Protein AF-A0A0M3JWD0-F1 (afdb_monomer)

Secondary structure (DSSP, 8-state):
-HHHHHHHHHHHHHHHHHTHHHHTT-GGG--TTT-HHHHHHHHHHHHTT--TTSSTT--S-HHHHHHHGGGTT-HHHHHHHHHHHHHHHHHHHHHHHHHHHHHSTT----HHHHHHHHHHHHHH-------SSSHHHHHHHS-TTTHHHHHHHHHHHHHHHHHHHHHHHTT-HHHHHHHHHHHHHHH-SS--HHHHHHHHHTGGGGHHHHTT-SSHHHHHHHHHHHHHHHHHHHIIIIISS-S-HHHHHHHHHHHHHHHHHHHHHHHHHHHHHHHHHHHSS--TTGGGGGGG-

Sequence (293 aa):
MQKLFSFAVLIRIITKFYAHDWLSKRPELVVAHNSYRRLVDGVQMRLDGFSPYDGDMLHCAPMLLDVMKPFIDHPNVVFTIFVIFDFIIAELLRMTASIYLKSNETDKPSEHCRICNLVMKLLSAPDFTPNVGIFWYFFTEVFNHFRLFFLWVFQLNVFVYLFPLTLTLRSNAFLLLHQFLILLSVFASYPTMTDSAIYLSLLPIFLSLHKYARWTLVIAVTWATCVVLLPVMWRMWIVSGSGNANFYFAVTLCYSMAQIFLMTDLIYSNLRKKATMERGSIAQTDTAVFVFK

pLDDT: mean 81.38, s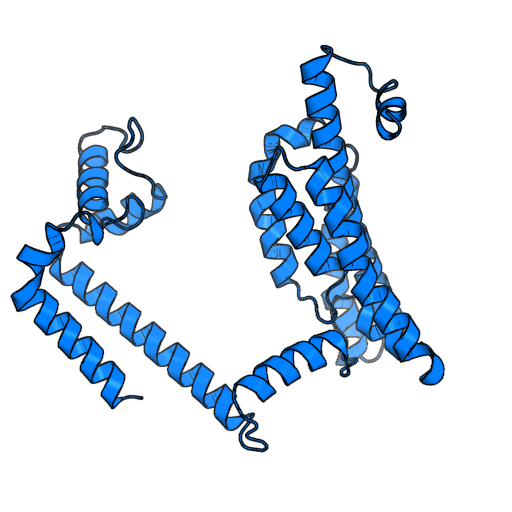td 12.08, range [31.0, 94.19]

Organism: Anisakis simplex (NCBI:txid6269)

Structure (mmCIF, N/CA/C/O backbone):
data_AF-A0A0M3JWD0-F1
#
_entry.id   AF-A0A0M3JWD0-F1
#
loop_
_atom_site.group_PDB
_atom_site.id
_atom_site.type_symbol
_atom_site.label_atom_id
_atom_site.label_alt_id
_atom_site.label_comp_id
_atom_site.label_asym_id
_atom_site.label_entity_id
_atom_site.label_seq_id
_atom_site.pdbx_PDB_ins_code
_atom_site.Cartn_x
_atom_site.Cartn_y
_atom_site.Cartn_z
_atom_site.occupancy
_atom_site.B_iso_or_equiv
_atom_site.auth_seq_id
_atom_site.auth_comp_id
_atom_site.auth_asym_id
_atom_site.auth_atom_id
_atom_site.pdbx_PDB_model_num
ATOM 1 N N . MET A 1 1 ? 28.421 -15.266 9.703 1.00 59.06 1 MET A N 1
ATOM 2 C CA . MET A 1 1 ? 26.985 -15.484 9.997 1.00 59.06 1 MET A CA 1
ATOM 3 C C . MET A 1 1 ? 26.653 -16.923 10.381 1.00 59.06 1 MET A C 1
ATOM 5 O O . MET A 1 1 ? 26.095 -17.090 11.451 1.00 59.06 1 MET A O 1
ATOM 9 N N . GLN A 1 2 ? 27.032 -17.958 9.615 1.00 57.94 2 GLN A N 1
ATOM 10 C CA . GLN A 1 2 ? 26.695 -19.361 9.953 1.00 57.94 2 GLN A CA 1
ATOM 11 C C . GLN A 1 2 ? 27.081 -19.782 11.387 1.00 57.94 2 GLN A C 1
ATOM 13 O O . GLN A 1 2 ? 26.245 -20.312 12.105 1.00 57.94 2 GLN A O 1
ATOM 18 N N . LYS A 1 3 ? 28.289 -19.433 11.858 1.00 68.56 3 LYS A N 1
ATOM 19 C CA . LYS A 1 3 ? 28.727 -19.720 13.241 1.00 68.56 3 LYS A CA 1
ATOM 20 C C . LYS A 1 3 ? 27.855 -19.058 14.325 1.00 68.56 3 LYS A C 1
ATOM 22 O O . LYS A 1 3 ? 27.697 -19.624 15.397 1.00 68.56 3 LYS A O 1
ATOM 27 N N . LEU A 1 4 ? 27.276 -17.887 14.041 1.00 69.56 4 LEU A N 1
ATOM 28 C CA . LEU A 1 4 ? 26.420 -17.146 14.978 1.00 69.56 4 LEU A CA 1
ATOM 29 C C . LEU A 1 4 ? 25.039 -17.809 15.109 1.00 69.56 4 LEU A C 1
ATOM 31 O O . LEU A 1 4 ? 24.515 -17.927 16.210 1.00 69.56 4 LEU A O 1
ATOM 35 N N . PHE A 1 5 ? 24.478 -18.296 13.999 1.00 72.31 5 PHE A N 1
ATOM 36 C CA . PHE A 1 5 ? 23.193 -19.000 14.003 1.00 72.31 5 PHE A CA 1
ATOM 37 C C . PHE A 1 5 ? 23.294 -20.379 14.652 1.00 72.31 5 PHE A C 1
ATOM 39 O O . PHE A 1 5 ? 22.448 -20.729 15.469 1.00 72.31 5 PHE A O 1
ATOM 46 N N . SER A 1 6 ? 24.366 -21.129 14.376 1.00 73.56 6 SER A N 1
ATOM 47 C CA . SER A 1 6 ? 24.637 -22.388 15.083 1.00 73.56 6 SER A CA 1
ATOM 48 C C . SER A 1 6 ? 24.779 -22.170 16.593 1.00 73.56 6 SER A C 1
ATOM 50 O O . SER A 1 6 ? 24.281 -22.971 17.379 1.00 73.56 6 SER A O 1
ATOM 52 N N . PHE A 1 7 ? 25.391 -21.056 17.005 1.00 80.38 7 PHE A N 1
ATOM 53 C CA . PHE A 1 7 ? 25.496 -20.672 18.411 1.00 80.38 7 PHE A CA 1
ATOM 54 C C . PHE A 1 7 ? 24.138 -20.290 19.028 1.00 80.38 7 PHE A C 1
ATOM 56 O O . PHE A 1 7 ? 23.843 -20.696 20.147 1.00 80.38 7 PHE A O 1
ATOM 63 N N . ALA A 1 8 ? 23.271 -19.584 18.297 1.00 78.44 8 ALA A N 1
ATOM 64 C CA . ALA A 1 8 ? 21.922 -19.250 18.760 1.00 78.44 8 ALA A CA 1
ATOM 65 C C . ALA A 1 8 ? 21.029 -20.494 18.933 1.00 78.44 8 ALA A C 1
ATOM 67 O O . ALA A 1 8 ? 20.326 -20.615 19.936 1.00 78.44 8 ALA A O 1
ATOM 68 N N . VAL A 1 9 ? 21.099 -21.452 18.000 1.00 81.81 9 VAL A N 1
ATOM 69 C CA . VAL A 1 9 ? 20.399 -22.744 18.121 1.00 81.81 9 VAL A CA 1
ATOM 70 C C . VAL A 1 9 ? 20.914 -23.520 19.334 1.00 81.81 9 VAL A C 1
ATOM 72 O O . VAL A 1 9 ? 20.112 -24.039 20.109 1.00 81.81 9 VAL A O 1
ATOM 75 N N . LEU A 1 10 ? 22.234 -23.539 19.548 1.00 84.81 10 LEU A N 1
ATOM 76 C CA . LEU A 1 10 ? 22.847 -24.161 20.721 1.00 84.81 10 LEU A CA 1
ATOM 77 C C . LEU A 1 10 ? 22.339 -23.527 22.023 1.00 84.81 10 LEU A C 1
ATOM 79 O O . LEU A 1 10 ? 21.914 -24.254 22.918 1.00 84.81 10 LEU A O 1
ATOM 83 N N . ILE A 1 11 ? 22.312 -22.192 22.113 1.00 85.69 11 ILE A N 1
ATOM 84 C CA . ILE A 1 11 ? 21.742 -21.483 23.266 1.00 85.69 11 ILE A CA 1
ATOM 85 C C . ILE A 1 11 ? 20.289 -21.902 23.474 1.00 85.69 11 ILE A C 1
ATOM 87 O O . ILE A 1 11 ? 19.927 -22.242 24.591 1.00 85.69 11 ILE A O 1
ATOM 91 N N . ARG A 1 12 ? 19.464 -21.956 22.423 1.00 82.56 12 ARG A N 1
ATOM 92 C CA . ARG A 1 12 ? 18.040 -22.310 22.543 1.00 82.56 12 ARG A CA 1
ATOM 93 C C . ARG A 1 12 ? 17.830 -23.734 23.065 1.00 82.56 12 ARG A C 1
ATOM 95 O O . ARG A 1 12 ? 16.931 -23.966 23.872 1.00 82.56 12 ARG A O 1
ATOM 102 N N . ILE A 1 13 ? 18.682 -24.670 22.646 1.00 85.12 13 ILE A N 1
ATOM 103 C CA . ILE A 1 13 ? 18.700 -26.045 23.158 1.00 85.12 13 ILE A CA 1
ATOM 104 C C . ILE A 1 13 ? 19.121 -26.054 24.635 1.00 85.12 13 ILE A C 1
ATOM 106 O O . ILE A 1 13 ? 18.421 -26.636 25.460 1.00 85.12 13 ILE A O 1
ATOM 110 N N . ILE A 1 14 ? 20.200 -25.354 24.995 1.00 87.56 14 ILE A N 1
ATOM 111 C CA . ILE A 1 14 ? 20.673 -25.243 26.386 1.00 87.56 14 ILE A CA 1
ATOM 112 C C . ILE A 1 14 ? 19.594 -24.612 27.278 1.00 87.56 14 ILE A C 1
ATOM 114 O O . ILE A 1 14 ? 19.292 -25.129 28.351 1.00 87.56 14 ILE A O 1
ATOM 118 N N . THR A 1 15 ? 18.953 -23.535 26.826 1.00 85.56 15 THR A N 1
ATOM 119 C CA . THR A 1 15 ? 17.864 -22.864 27.542 1.00 85.56 15 THR A CA 1
ATOM 120 C C . THR A 1 15 ? 16.686 -23.807 27.771 1.00 85.56 15 THR A C 1
ATOM 12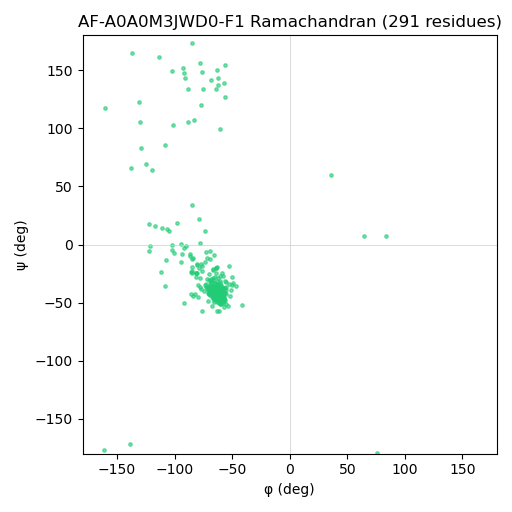2 O O . THR A 1 15 ? 16.120 -23.802 28.863 1.00 85.56 15 THR A O 1
ATOM 125 N N . LYS A 1 16 ? 16.342 -24.658 26.795 1.00 84.38 16 LYS A N 1
ATOM 126 C CA . LYS A 1 16 ? 15.287 -25.664 26.965 1.00 84.38 16 LYS A CA 1
ATOM 127 C C . LYS A 1 16 ? 15.623 -26.685 28.056 1.00 84.38 16 LYS A C 1
ATOM 129 O O . LYS A 1 16 ? 14.744 -27.016 28.840 1.00 84.38 16 LYS A O 1
ATOM 134 N N . PHE A 1 17 ? 16.862 -27.168 28.119 1.00 85.44 17 PHE A N 1
ATOM 135 C CA . PHE A 1 17 ? 17.242 -28.194 29.096 1.00 85.44 17 PHE A CA 1
ATOM 136 C C . PHE A 1 17 ? 17.499 -27.645 30.504 1.00 85.44 17 PHE A C 1
ATOM 138 O O . PHE A 1 17 ? 17.177 -28.321 31.474 1.00 85.44 17 PHE A O 1
ATOM 145 N N . TYR A 1 18 ? 18.057 -26.438 30.630 1.00 86.19 18 TYR A N 1
ATOM 146 C CA . TYR A 1 18 ? 18.543 -25.929 31.920 1.00 86.19 18 TYR A CA 1
ATOM 147 C C . TYR A 1 18 ? 17.738 -24.759 32.491 1.00 86.19 18 TYR A C 1
ATOM 149 O O . TYR A 1 18 ? 17.771 -24.534 33.698 1.00 86.19 18 TYR A O 1
ATOM 157 N N . ALA A 1 19 ? 17.031 -23.994 31.656 1.00 84.38 19 ALA A N 1
ATOM 158 C CA . ALA A 1 19 ? 16.381 -22.750 32.078 1.00 84.38 19 ALA A CA 1
ATOM 159 C C . ALA A 1 19 ? 14.863 -22.728 31.842 1.00 84.38 19 ALA A C 1
ATOM 161 O O . ALA A 1 19 ? 14.205 -21.783 32.272 1.00 84.38 19 ALA A O 1
ATOM 162 N N . HIS A 1 20 ? 14.285 -23.745 31.193 1.00 82.31 20 HIS A N 1
ATOM 163 C CA . HIS A 1 20 ? 12.866 -23.760 30.831 1.00 82.31 20 HIS A CA 1
ATOM 164 C C . HIS A 1 20 ? 11.937 -23.644 32.045 1.00 82.31 20 HIS A C 1
ATOM 166 O O . HIS A 1 20 ? 11.052 -22.788 32.061 1.00 82.31 20 HIS A O 1
ATOM 172 N N . ASP A 1 21 ? 12.174 -24.437 33.089 1.00 81.38 21 ASP A N 1
ATOM 173 C CA . ASP A 1 21 ? 11.336 -24.446 34.298 1.00 81.38 21 ASP A CA 1
ATOM 174 C C . ASP A 1 21 ? 11.382 -23.124 35.065 1.00 81.38 21 ASP A C 1
ATOM 176 O O . ASP A 1 21 ? 10.432 -22.758 35.759 1.00 81.38 21 ASP A O 1
ATOM 180 N N . TRP A 1 22 ? 12.494 -22.400 34.944 1.00 82.00 22 TRP A N 1
ATOM 181 C CA . TRP A 1 22 ? 12.672 -21.100 35.572 1.00 82.00 22 TRP A CA 1
ATOM 182 C C . TRP A 1 22 ? 12.063 -19.977 34.723 1.00 82.00 22 TRP A C 1
ATOM 184 O O . TRP A 1 22 ? 11.360 -19.123 35.257 1.00 82.00 22 TRP A O 1
ATOM 194 N N . LEU A 1 23 ? 12.282 -19.996 33.403 1.00 79.69 23 LEU A N 1
ATOM 195 C CA . LEU A 1 23 ? 11.792 -18.979 32.465 1.00 79.69 23 LEU A CA 1
ATOM 196 C C . LEU A 1 23 ? 10.276 -19.051 32.251 1.00 79.69 23 LEU A C 1
ATOM 198 O O . LEU A 1 23 ? 9.627 -18.016 32.156 1.00 79.69 23 LEU A O 1
ATOM 202 N N . SER A 1 24 ? 9.693 -20.251 32.220 1.00 73.31 24 SER A N 1
ATOM 203 C CA . SER A 1 24 ? 8.247 -20.455 32.022 1.00 73.31 24 SER A CA 1
ATOM 204 C C . SER A 1 24 ? 7.381 -19.867 33.142 1.00 73.31 24 SER A C 1
ATOM 206 O O . SER A 1 24 ? 6.191 -19.619 32.945 1.00 73.31 24 SER A O 1
ATOM 208 N N . LYS A 1 25 ? 7.975 -19.615 34.314 1.00 76.75 25 LYS A N 1
ATOM 209 C CA . LYS A 1 25 ? 7.308 -19.036 35.488 1.00 76.75 25 LYS A CA 1
ATOM 210 C C . LYS A 1 25 ? 7.409 -17.511 35.549 1.00 76.75 25 LYS A C 1
ATOM 212 O O . LYS A 1 25 ? 6.852 -16.922 36.469 1.00 76.75 25 LYS A O 1
ATOM 217 N N . ARG A 1 26 ? 8.117 -16.874 34.610 1.00 77.38 26 ARG A N 1
ATOM 218 C CA . ARG A 1 26 ? 8.342 -15.425 34.586 1.00 77.38 26 ARG A CA 1
ATOM 219 C C . ARG A 1 26 ? 7.221 -14.716 33.827 1.00 77.38 26 ARG A C 1
ATOM 221 O O . ARG A 1 26 ? 7.194 -14.796 32.597 1.00 77.38 26 ARG A O 1
ATOM 228 N N . PRO A 1 27 ? 6.292 -14.025 34.516 1.00 67.06 27 PRO A N 1
ATOM 229 C CA . PRO A 1 27 ? 5.229 -13.283 33.845 1.00 67.06 27 PRO A CA 1
ATOM 230 C C . PRO A 1 27 ? 5.777 -12.129 32.993 1.00 67.06 27 PRO A C 1
ATOM 232 O O . PRO A 1 27 ? 5.113 -11.701 32.058 1.00 67.06 27 PRO A O 1
ATOM 235 N N . GLU A 1 28 ? 7.001 -11.660 33.251 1.00 72.19 28 GLU A N 1
ATOM 236 C CA . GLU A 1 28 ? 7.643 -10.580 32.493 1.00 72.19 28 GLU A CA 1
ATOM 237 C C . GLU A 1 28 ? 8.041 -11.004 31.072 1.00 72.19 28 GLU A C 1
ATOM 239 O O . GLU A 1 28 ? 8.143 -10.172 30.173 1.00 72.19 28 GLU A O 1
ATOM 244 N N . LEU A 1 29 ? 8.265 -12.303 30.858 1.00 67.44 29 LEU A N 1
ATOM 245 C CA . LEU A 1 29 ? 8.679 -12.865 29.569 1.00 67.44 29 LEU A CA 1
ATOM 246 C C . LEU A 1 29 ? 7.488 -13.363 28.736 1.00 67.44 29 LEU A C 1
ATOM 248 O O . LEU A 1 29 ? 7.673 -13.879 27.634 1.00 67.44 29 LEU A O 1
ATOM 252 N N . VAL A 1 30 ? 6.267 -13.227 29.261 1.00 62.06 30 VAL A N 1
ATOM 253 C CA . VAL A 1 30 ? 5.051 -13.815 28.703 1.00 62.06 30 VAL A CA 1
ATOM 254 C C . VAL A 1 30 ? 3.968 -12.743 28.590 1.00 62.06 30 VAL A C 1
ATOM 256 O O . VAL A 1 30 ? 3.338 -12.363 29.569 1.00 62.06 30 VAL A O 1
ATOM 259 N N . VAL A 1 31 ? 3.710 -12.278 27.369 1.00 59.19 31 VAL A N 1
ATOM 260 C CA . VAL A 1 31 ? 2.634 -11.312 27.081 1.00 59.19 31 VAL A CA 1
ATOM 261 C C . VAL A 1 31 ? 1.357 -12.056 26.683 1.00 59.19 31 VAL A C 1
ATOM 263 O O . VAL A 1 31 ? 1.429 -13.148 26.117 1.00 59.19 31 VAL A O 1
ATOM 266 N N . ALA A 1 32 ? 0.186 -11.458 26.933 1.00 51.03 32 ALA A N 1
ATOM 267 C CA . ALA A 1 32 ? -1.133 -12.036 26.642 1.00 51.03 32 ALA A CA 1
ATOM 268 C C . ALA A 1 32 ? -1.281 -12.590 25.208 1.00 51.03 32 ALA A C 1
ATOM 270 O O . ALA A 1 32 ? -1.938 -13.609 25.017 1.00 51.03 32 ALA A O 1
ATOM 271 N N . HIS A 1 33 ? -0.620 -11.971 24.224 1.00 53.62 33 HIS A N 1
ATOM 272 C CA . HIS A 1 33 ? -0.628 -12.411 22.824 1.00 53.62 33 HIS A CA 1
ATOM 273 C C . HIS A 1 33 ? 0.347 -13.562 22.495 1.00 53.62 33 HIS A C 1
ATOM 275 O O . HIS A 1 33 ? 0.096 -14.298 21.547 1.00 53.62 33 HIS A O 1
ATOM 281 N N . ASN A 1 34 ? 1.428 -13.750 23.266 1.00 63.44 34 ASN A N 1
ATOM 282 C CA . ASN A 1 34 ? 2.522 -14.695 22.962 1.00 63.44 34 ASN A CA 1
ATOM 283 C C . ASN A 1 34 ? 2.673 -15.813 24.012 1.00 63.44 34 ASN A C 1
ATOM 285 O O . ASN A 1 34 ? 3.705 -16.480 24.089 1.00 63.44 34 ASN A O 1
ATOM 289 N N . SER A 1 35 ? 1.663 -16.019 24.858 1.00 75.94 35 SER A N 1
ATOM 290 C CA . SER A 1 35 ? 1.717 -17.021 25.921 1.00 75.94 35 SER A CA 1
ATOM 291 C C . SER A 1 35 ? 1.345 -18.413 25.413 1.00 75.94 35 SER A C 1
ATOM 293 O O . SER A 1 35 ? 0.169 -18.709 25.207 1.00 75.94 35 SER A O 1
ATOM 295 N N . TYR A 1 36 ? 2.337 -19.302 25.294 1.00 78.00 36 TYR A N 1
ATOM 296 C CA . TYR A 1 36 ? 2.090 -20.715 24.976 1.00 78.00 36 TYR A CA 1
ATOM 297 C C . TYR A 1 36 ? 1.189 -21.392 26.017 1.00 78.00 36 TYR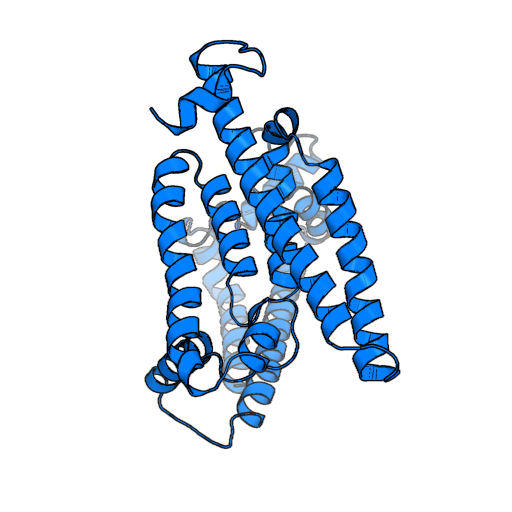 A C 1
ATOM 299 O O . TYR A 1 36 ? 0.317 -22.174 25.665 1.00 78.00 36 TYR A O 1
ATOM 307 N N . ARG A 1 37 ? 1.336 -21.040 27.300 1.00 78.50 37 ARG A N 1
ATOM 308 C CA . ARG A 1 37 ? 0.497 -21.586 28.375 1.00 78.50 37 ARG A CA 1
ATOM 309 C C . ARG A 1 37 ? -0.981 -21.244 28.176 1.00 78.50 37 ARG A C 1
ATOM 311 O O . ARG A 1 37 ? -1.812 -22.138 28.188 1.00 78.50 37 ARG A O 1
ATOM 318 N N . ARG A 1 38 ? -1.293 -19.971 27.909 1.00 80.69 38 ARG A N 1
ATOM 319 C CA . ARG A 1 38 ? -2.676 -19.547 27.641 1.00 80.69 38 ARG A CA 1
ATOM 320 C C . ARG A 1 38 ? -3.229 -20.167 26.360 1.00 80.69 38 ARG A C 1
ATOM 322 O O . ARG A 1 38 ? -4.416 -20.444 26.301 1.00 80.69 38 ARG A O 1
ATOM 329 N N . LEU A 1 39 ? -2.385 -20.397 25.351 1.00 82.56 39 LEU A N 1
ATOM 330 C CA . LEU A 1 39 ? -2.777 -21.100 24.128 1.00 82.56 39 LEU A CA 1
ATOM 331 C C . LEU A 1 39 ? -3.190 -22.553 24.417 1.00 82.56 39 LEU A C 1
ATOM 333 O O . LEU A 1 39 ? -4.220 -22.991 23.914 1.00 82.56 39 LEU A O 1
ATOM 337 N N . VAL A 1 40 ? -2.416 -23.272 25.237 1.00 85.44 40 VAL A N 1
ATOM 338 C CA . VAL A 1 40 ? -2.758 -24.630 25.694 1.00 85.44 40 VAL A CA 1
ATOM 339 C C . VAL A 1 40 ? -4.079 -24.612 26.462 1.00 85.44 40 VAL A C 1
ATOM 341 O O . VAL A 1 40 ? -4.995 -25.352 26.107 1.00 85.44 40 VAL A O 1
ATOM 344 N N . ASP A 1 41 ? -4.213 -23.711 27.439 1.00 86.25 41 ASP A N 1
ATOM 345 C CA . ASP A 1 41 ? -5.435 -23.583 28.239 1.00 86.25 41 ASP A CA 1
ATOM 346 C C . ASP A 1 41 ? -6.653 -23.234 27.357 1.00 86.25 41 ASP A C 1
ATOM 348 O O . ASP A 1 41 ? -7.733 -23.797 27.521 1.00 86.25 41 ASP A O 1
ATOM 352 N N . GLY A 1 42 ? -6.479 -22.352 26.366 1.00 87.25 42 GLY A N 1
ATOM 353 C CA . GLY A 1 42 ? -7.534 -21.951 25.436 1.00 87.25 42 GLY A CA 1
ATOM 354 C C . GLY A 1 42 ? -7.975 -23.064 24.485 1.00 87.25 42 GLY A C 1
ATOM 355 O O . GLY A 1 42 ? -9.159 -23.174 24.175 1.00 87.25 42 GLY A O 1
ATOM 356 N N . VAL A 1 43 ? -7.063 -23.928 24.032 1.00 87.56 43 VAL A N 1
ATOM 357 C CA . VAL A 1 43 ? -7.458 -25.117 23.258 1.00 87.56 43 VAL A CA 1
ATOM 358 C C . VAL A 1 43 ? -8.199 -26.116 24.137 1.00 87.56 43 VAL A C 1
ATOM 360 O O . VAL A 1 43 ? -9.196 -26.678 23.681 1.00 87.56 43 VAL A O 1
ATOM 363 N N . GLN A 1 44 ? -7.766 -26.300 25.385 1.00 87.31 44 GLN A N 1
ATOM 364 C CA . GLN A 1 44 ? -8.426 -27.213 26.313 1.00 87.31 44 GLN A CA 1
ATOM 365 C C . GLN A 1 44 ? -9.853 -26.755 26.640 1.00 87.31 44 GLN A C 1
ATOM 367 O O . GLN A 1 44 ? -10.787 -27.538 26.525 1.00 87.31 44 GLN A O 1
ATOM 372 N N . MET A 1 45 ? -10.059 -25.463 26.905 1.00 87.06 45 MET A N 1
ATOM 373 C CA . MET A 1 45 ? -11.401 -24.897 27.102 1.00 87.06 45 MET A CA 1
ATOM 374 C C . MET A 1 45 ? -12.325 -25.154 25.910 1.00 87.06 45 MET A C 1
ATOM 376 O O . MET A 1 45 ? -13.487 -25.518 26.086 1.00 87.06 45 MET A O 1
ATOM 380 N N . ARG A 1 46 ? -11.794 -25.012 24.691 1.00 87.50 46 ARG A N 1
ATOM 381 C CA . ARG A 1 46 ? -12.550 -25.268 23.462 1.00 87.50 46 ARG A CA 1
ATOM 382 C C . ARG A 1 46 ? -12.882 -26.748 23.273 1.00 87.50 46 ARG A C 1
ATOM 384 O O . ARG A 1 46 ? -13.923 -27.058 22.700 1.00 87.50 46 ARG A O 1
ATOM 391 N N . LEU A 1 47 ? -12.011 -27.651 23.727 1.00 86.50 47 LEU A N 1
ATOM 392 C CA . LEU A 1 47 ? -12.282 -29.091 23.778 1.00 86.50 47 LEU A CA 1
ATOM 393 C C . LEU A 1 47 ? -13.391 -29.424 24.783 1.00 86.50 47 LEU A C 1
ATOM 395 O O . LEU A 1 47 ? -14.251 -30.245 24.475 1.00 86.50 47 LEU A O 1
ATOM 399 N N . ASP A 1 48 ? -13.411 -28.729 25.918 1.00 90.06 48 ASP A N 1
ATOM 400 C CA . ASP A 1 48 ? -14.403 -28.895 26.985 1.00 90.06 48 ASP A CA 1
ATOM 401 C C . ASP A 1 48 ? -15.756 -28.216 26.675 1.00 90.06 48 ASP A C 1
ATOM 403 O O . ASP A 1 48 ? -16.685 -28.264 27.479 1.00 90.06 48 ASP A O 1
ATOM 407 N N . GLY A 1 49 ? -15.899 -27.598 25.496 1.00 88.00 49 GLY A N 1
ATOM 408 C CA . GLY A 1 49 ? -17.138 -26.960 25.040 1.00 88.00 49 GLY A CA 1
ATOM 409 C C . GLY A 1 49 ? -17.350 -25.531 25.549 1.00 88.00 49 GLY A C 1
ATOM 410 O O . GLY A 1 49 ? -18.409 -24.953 25.303 1.00 88.00 49 GLY A O 1
ATOM 411 N N . PHE A 1 50 ? -16.355 -24.939 26.212 1.00 87.19 50 PHE A N 1
ATOM 412 C CA . PHE A 1 50 ? -16.369 -23.539 26.633 1.00 87.19 50 PHE A CA 1
ATOM 413 C C . PHE A 1 50 ? -15.728 -22.638 25.573 1.00 87.19 50 PHE A C 1
ATOM 415 O O . PHE A 1 50 ? -14.788 -23.027 24.877 1.00 87.19 50 PHE A O 1
ATOM 422 N N . SER A 1 51 ? -16.217 -21.404 25.449 1.00 86.94 51 SER A N 1
ATOM 423 C CA . SER A 1 51 ? -15.592 -20.399 24.587 1.00 86.94 51 SER A CA 1
ATOM 424 C C . SER A 1 51 ? -14.348 -19.825 25.283 1.00 86.94 51 SER A C 1
ATOM 426 O O . SER A 1 51 ? -14.472 -19.211 26.345 1.00 86.94 51 SER A O 1
ATOM 428 N N . PRO A 1 52 ? -13.143 -19.951 24.691 1.00 84.25 52 PRO A N 1
ATOM 429 C CA . PRO A 1 52 ? -11.913 -19.387 25.260 1.00 84.25 52 PRO A CA 1
ATOM 430 C C . PRO A 1 52 ? -11.895 -17.849 25.299 1.00 84.25 52 PRO A C 1
ATOM 432 O O . PRO A 1 52 ? -10.976 -17.260 25.866 1.00 84.25 52 PRO A O 1
ATOM 435 N N . TYR A 1 53 ? -12.882 -17.211 24.659 1.00 84.19 53 TYR A N 1
ATOM 436 C CA . TYR A 1 53 ? -13.018 -15.762 24.505 1.00 84.19 53 TYR A CA 1
ATOM 437 C C . TYR A 1 53 ? -14.041 -15.140 25.458 1.00 84.19 53 TYR A C 1
ATOM 439 O O . TYR A 1 53 ? -14.159 -13.919 25.497 1.00 84.19 53 TYR A O 1
ATOM 447 N N . ASP A 1 54 ? -14.758 -15.947 26.246 1.00 80.12 54 ASP A N 1
ATOM 448 C CA . ASP A 1 54 ? -15.794 -15.461 27.170 1.00 80.12 54 ASP A CA 1
ATOM 449 C C . ASP A 1 54 ? -15.205 -14.758 28.421 1.00 80.12 54 ASP A C 1
ATOM 451 O O . ASP A 1 54 ? -15.920 -14.452 29.373 1.00 80.12 54 ASP A O 1
ATOM 455 N N . GLY A 1 55 ? -13.900 -14.449 28.417 1.00 71.50 55 GLY A N 1
ATOM 456 C CA . GLY A 1 55 ? -13.188 -13.697 29.452 1.00 71.50 55 GLY A CA 1
ATOM 457 C C . GLY A 1 55 ? -11.852 -13.118 28.958 1.00 71.50 55 GLY A C 1
ATOM 458 O O . GLY A 1 55 ? -11.473 -13.284 27.803 1.00 71.50 55 GLY A O 1
ATOM 459 N N . ASP A 1 56 ? -11.090 -12.468 29.846 1.00 69.06 56 ASP A N 1
ATOM 460 C CA . ASP A 1 56 ? -9.805 -11.797 29.531 1.00 69.06 56 ASP A CA 1
ATOM 461 C C . ASP A 1 56 ? -8.601 -12.767 29.406 1.00 69.06 56 ASP A C 1
ATOM 463 O O . ASP A 1 56 ? -7.431 -12.425 29.611 1.00 69.06 56 ASP A O 1
ATOM 467 N N . MET A 1 57 ? -8.883 -14.042 29.136 1.00 69.06 57 MET A N 1
ATOM 468 C CA . MET A 1 57 ? -7.892 -15.109 29.229 1.00 69.06 57 MET A CA 1
ATOM 469 C C . MET A 1 57 ? -7.070 -15.251 27.943 1.00 69.06 57 MET A C 1
ATOM 471 O O . MET A 1 57 ? -5.841 -15.374 28.020 1.00 69.06 57 MET A O 1
ATOM 475 N N . LEU A 1 58 ? -7.712 -15.177 26.773 1.00 73.81 58 LEU A N 1
ATOM 476 C CA . LEU A 1 58 ? -7.092 -15.447 25.476 1.00 73.81 58 LEU A CA 1
ATOM 477 C C . LEU A 1 58 ? -7.382 -14.335 24.451 1.00 73.81 58 LEU A C 1
ATOM 479 O O . LEU A 1 58 ? -8.526 -14.092 24.085 1.00 73.81 58 LEU A O 1
ATOM 483 N N . HIS A 1 59 ? -6.318 -13.731 23.912 1.00 78.00 59 HIS A N 1
ATOM 484 C CA . HIS A 1 59 ? -6.380 -12.710 22.856 1.00 78.00 59 HIS A CA 1
ATOM 485 C C . HIS A 1 59 ? -5.624 -13.184 21.611 1.00 78.00 59 HIS A C 1
ATOM 487 O O . HIS A 1 59 ? -4.584 -12.644 21.252 1.00 78.00 59 HIS A O 1
ATOM 493 N N . CYS A 1 60 ? -6.076 -14.251 20.956 1.00 76.38 60 CYS A N 1
ATOM 494 C CA . CYS A 1 60 ? -5.465 -14.716 19.704 1.00 76.38 60 CYS A CA 1
ATOM 495 C C . CYS A 1 60 ? -6.521 -15.108 18.665 1.00 76.38 60 CYS A C 1
ATOM 497 O O . CYS A 1 60 ? -7.698 -15.253 18.988 1.00 76.38 60 CYS A O 1
ATOM 499 N N . ALA A 1 61 ? -6.122 -15.240 17.398 1.00 84.19 61 ALA A N 1
ATOM 500 C CA . ALA A 1 61 ? -7.049 -15.570 16.318 1.00 84.19 61 ALA A CA 1
ATOM 501 C C . ALA A 1 61 ? -7.659 -16.980 16.513 1.00 84.19 61 ALA A C 1
ATOM 503 O O . ALA A 1 61 ? -6.896 -17.924 16.726 1.00 84.19 61 ALA A O 1
ATOM 504 N N . PRO A 1 62 ? -8.986 -17.174 16.359 1.00 84.00 62 PRO A N 1
ATOM 505 C CA . PRO A 1 62 ? -9.642 -18.473 16.574 1.00 84.00 62 PRO A CA 1
ATOM 506 C C . PRO A 1 62 ? -9.079 -19.623 15.739 1.00 84.00 62 PRO A C 1
ATOM 508 O O . PRO A 1 62 ? -9.047 -20.760 16.204 1.00 84.00 62 PRO A O 1
ATOM 511 N N . MET A 1 63 ? -8.588 -19.326 14.533 1.00 85.75 63 MET A N 1
ATOM 512 C CA . MET A 1 63 ? -7.967 -20.313 13.645 1.00 85.75 63 MET A CA 1
ATOM 513 C C . MET A 1 63 ? -6.654 -20.866 14.209 1.00 85.75 63 MET A C 1
ATOM 515 O O . MET A 1 63 ? -6.299 -22.007 13.931 1.00 85.75 63 MET A O 1
ATOM 519 N N . LEU A 1 64 ? -5.931 -20.086 15.021 1.00 84.62 64 LEU A N 1
ATOM 520 C CA . LEU A 1 64 ? -4.680 -20.535 15.629 1.00 84.62 64 LEU A CA 1
ATOM 521 C C . LEU A 1 64 ? -4.922 -21.692 16.605 1.00 84.62 64 LEU A C 1
ATOM 523 O O . LEU A 1 64 ? -4.110 -22.610 16.664 1.00 84.62 64 LEU A O 1
ATOM 527 N N . LEU A 1 65 ? -6.051 -21.679 17.322 1.00 85.19 65 LEU A N 1
ATOM 528 C CA . LEU A 1 65 ? -6.446 -22.769 18.218 1.00 85.19 65 LEU A CA 1
ATOM 529 C C . LEU A 1 65 ? -6.645 -24.076 17.445 1.00 85.19 65 LEU A C 1
ATOM 531 O O . LEU A 1 65 ? -6.147 -25.116 17.864 1.00 85.19 65 LEU A O 1
ATOM 535 N N . ASP A 1 66 ? -7.308 -24.011 16.290 1.00 84.81 66 ASP A N 1
ATOM 536 C CA . ASP A 1 66 ? -7.581 -25.184 15.454 1.00 84.81 66 ASP A CA 1
ATOM 537 C C . ASP A 1 66 ? -6.293 -25.761 14.842 1.00 84.81 66 ASP A C 1
ATOM 539 O O . ASP A 1 66 ? -6.117 -26.978 14.791 1.00 84.81 66 ASP A O 1
ATOM 543 N N . VAL A 1 67 ? -5.354 -24.894 14.446 1.00 86.69 67 VAL A N 1
ATOM 544 C CA . VAL A 1 67 ? -4.044 -25.298 13.908 1.00 86.69 67 VAL A CA 1
ATOM 545 C C . VAL A 1 67 ? -3.136 -25.883 14.992 1.00 86.69 67 VAL A C 1
ATOM 547 O O . VAL A 1 67 ? -2.380 -26.811 14.717 1.00 86.69 67 VAL A O 1
ATOM 550 N N . MET A 1 68 ? -3.184 -25.353 16.217 1.00 84.88 68 MET A N 1
ATOM 551 C CA . MET A 1 68 ? -2.309 -25.780 17.318 1.00 84.88 68 MET A CA 1
ATOM 552 C C . MET A 1 68 ? -2.841 -27.000 18.070 1.00 84.88 68 MET A C 1
ATOM 554 O O . MET A 1 68 ? -2.047 -27.742 18.646 1.00 84.88 68 MET A O 1
ATOM 558 N N . LYS A 1 69 ? -4.154 -27.258 18.009 1.00 85.50 69 LYS A N 1
ATOM 559 C CA . LYS A 1 69 ? -4.827 -28.411 18.620 1.00 85.50 69 LYS A CA 1
ATOM 560 C C . LYS A 1 69 ? -4.078 -29.749 18.483 1.00 85.50 69 LYS A C 1
ATOM 562 O O . LYS A 1 69 ? -3.856 -30.375 19.512 1.00 85.50 69 LYS A O 1
ATOM 567 N N . PRO A 1 70 ? -3.644 -30.199 17.288 1.00 86.62 70 PRO A N 1
ATOM 568 C CA . PRO A 1 70 ? -2.962 -31.491 17.150 1.00 86.62 70 PRO A CA 1
ATOM 569 C C . PRO A 1 70 ? -1.533 -31.525 17.719 1.00 86.62 70 PRO A C 1
ATOM 571 O O . PRO A 1 70 ? -0.949 -32.600 17.821 1.00 86.62 70 PRO A O 1
ATOM 574 N N . PHE A 1 71 ? -0.939 -30.377 18.058 1.00 85.00 71 PHE A N 1
ATOM 575 C CA . PHE A 1 71 ? 0.466 -30.286 18.472 1.00 85.00 71 PHE A CA 1
ATOM 576 C C . PHE A 1 71 ? 0.652 -30.017 19.969 1.00 85.00 71 PHE A C 1
ATOM 578 O O . PHE A 1 71 ? 1.762 -30.169 20.478 1.00 85.00 71 PHE A O 1
ATOM 585 N N . ILE A 1 72 ? -0.409 -29.630 20.680 1.00 83.56 72 ILE A N 1
ATOM 586 C CA . ILE A 1 72 ? -0.341 -29.195 22.083 1.00 83.56 72 ILE A CA 1
ATOM 587 C C . ILE A 1 72 ? 0.133 -30.298 23.031 1.00 83.56 72 ILE A C 1
ATOM 589 O O . ILE A 1 72 ? 0.954 -30.025 23.908 1.00 83.56 72 ILE A O 1
ATOM 593 N N . ASP A 1 73 ? -0.275 -31.544 22.785 1.00 84.06 73 ASP A N 1
ATOM 594 C CA . ASP A 1 73 ? 0.144 -32.714 23.572 1.00 84.06 73 ASP A CA 1
ATOM 595 C C . ASP A 1 73 ? 1.607 -33.119 23.314 1.00 84.06 73 ASP A C 1
ATOM 597 O O . ASP A 1 73 ? 2.173 -33.997 23.972 1.00 84.06 73 ASP A O 1
ATOM 601 N N . HIS A 1 74 ? 2.261 -32.469 22.350 1.00 87.06 74 HIS A N 1
ATOM 602 C CA . HIS A 1 74 ? 3.617 -32.768 21.920 1.00 87.06 74 HIS A CA 1
ATOM 603 C C . HIS A 1 74 ? 4.514 -31.520 22.005 1.00 87.06 74 HIS A C 1
ATOM 605 O O . HIS A 1 74 ? 5.001 -31.022 20.985 1.00 87.06 74 HIS A O 1
ATOM 611 N N . PRO A 1 75 ? 4.846 -31.034 23.219 1.00 81.06 75 PRO A N 1
ATOM 612 C CA . PRO A 1 75 ? 5.632 -29.807 23.410 1.00 81.06 75 PRO A CA 1
ATOM 613 C C . PRO A 1 75 ? 7.035 -29.889 22.786 1.00 81.06 75 PRO A C 1
ATOM 615 O O . PRO A 1 75 ? 7.619 -28.883 22.377 1.00 81.06 75 PRO A O 1
ATOM 618 N N . ASN A 1 76 ? 7.584 -31.101 22.662 1.00 85.00 76 ASN A N 1
ATOM 619 C CA . ASN A 1 76 ? 8.842 -31.332 21.959 1.00 85.00 76 ASN A CA 1
ATOM 620 C C . ASN A 1 76 ? 8.724 -31.113 20.449 1.00 85.00 76 ASN A C 1
ATOM 622 O O . ASN A 1 76 ? 9.643 -30.547 19.865 1.00 85.00 76 ASN A O 1
ATOM 626 N N . VAL A 1 77 ? 7.602 -31.499 19.840 1.00 86.31 77 VAL A N 1
ATOM 627 C CA . VAL A 1 77 ? 7.328 -31.264 18.416 1.00 86.31 77 VAL A CA 1
ATOM 628 C C . VAL A 1 77 ? 7.152 -29.772 18.165 1.00 86.31 77 VAL A C 1
ATOM 630 O O . VAL A 1 77 ? 7.792 -29.234 17.267 1.00 86.31 77 VAL A O 1
ATOM 633 N N . VAL A 1 78 ? 6.385 -29.085 19.016 1.00 83.81 78 VAL A N 1
ATOM 634 C CA . VAL A 1 78 ? 6.203 -27.629 18.937 1.00 83.81 78 VAL A CA 1
ATOM 635 C C . VAL A 1 78 ? 7.545 -26.903 19.016 1.00 83.81 78 VAL A C 1
ATOM 637 O O . VAL A 1 78 ? 7.859 -26.081 18.158 1.00 83.81 78 VAL A O 1
ATOM 640 N N . PHE A 1 79 ? 8.391 -27.255 19.986 1.00 84.50 79 PHE A N 1
ATOM 641 C CA . PHE A 1 79 ? 9.731 -26.679 20.094 1.00 84.50 79 PHE A CA 1
ATOM 642 C C . PHE A 1 79 ? 10.576 -26.909 18.834 1.00 84.50 79 PHE A C 1
ATOM 644 O O . PHE A 1 79 ? 11.217 -25.978 18.351 1.00 84.50 79 PHE A O 1
ATOM 651 N N . THR A 1 80 ? 10.569 -28.126 18.286 1.00 85.69 80 THR A N 1
ATOM 652 C CA . THR A 1 80 ? 11.308 -28.445 17.058 1.00 85.69 80 THR A CA 1
ATOM 653 C C . THR A 1 80 ? 10.804 -27.617 15.878 1.00 85.69 80 THR A C 1
ATOM 655 O O . THR A 1 80 ? 11.616 -27.063 15.142 1.00 85.69 80 THR A O 1
ATOM 658 N N . ILE A 1 81 ? 9.486 -27.453 15.739 1.00 86.00 81 ILE A N 1
ATOM 659 C CA . ILE A 1 81 ? 8.872 -26.589 14.722 1.00 86.00 81 ILE A CA 1
ATOM 660 C C . ILE A 1 81 ? 9.364 -25.141 14.874 1.00 86.00 81 ILE A C 1
ATOM 662 O O . ILE A 1 81 ? 9.802 -24.542 13.895 1.00 86.00 81 ILE A O 1
ATOM 666 N N . PHE A 1 82 ? 9.375 -24.592 16.093 1.00 84.06 82 PHE A N 1
ATOM 667 C CA . PHE A 1 82 ? 9.897 -23.243 16.348 1.00 84.06 82 PHE A CA 1
ATOM 668 C C . PHE A 1 82 ? 11.389 -23.106 16.018 1.00 84.06 82 PHE A C 1
ATOM 670 O O . PHE A 1 82 ? 11.804 -22.089 15.471 1.00 84.06 82 PHE A O 1
ATOM 677 N N . VAL A 1 83 ? 12.213 -24.115 16.315 1.00 85.44 83 VAL A N 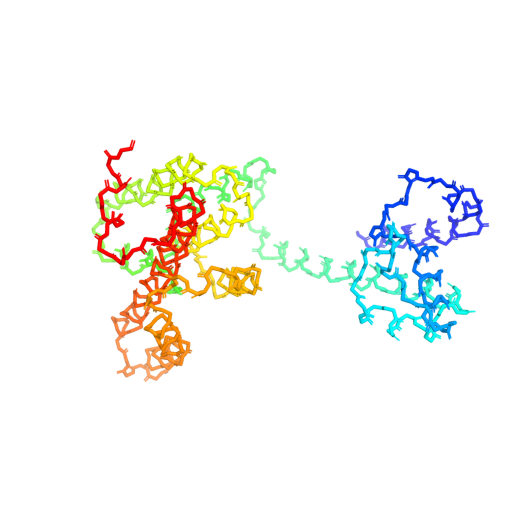1
ATOM 678 C CA . VAL A 1 83 ? 13.640 -24.111 15.945 1.00 85.44 83 VAL A CA 1
ATOM 679 C C . VAL A 1 83 ? 13.821 -24.157 14.425 1.00 85.44 83 VAL A C 1
ATOM 681 O O . VAL A 1 83 ? 14.679 -23.451 13.896 1.00 85.44 83 VAL A O 1
ATOM 684 N N . ILE A 1 84 ? 13.002 -24.939 13.715 1.00 87.12 84 ILE A N 1
ATOM 685 C CA . ILE A 1 84 ? 13.015 -25.000 12.248 1.00 87.12 84 ILE A CA 1
ATOM 686 C C . ILE A 1 84 ? 12.616 -23.648 11.650 1.00 87.12 84 ILE A C 1
ATOM 688 O O . ILE A 1 84 ? 13.308 -23.157 10.760 1.00 87.12 84 ILE A O 1
ATOM 692 N N . PHE A 1 85 ? 11.552 -23.014 12.150 1.00 84.69 85 PHE A N 1
ATOM 693 C CA . PHE A 1 85 ? 11.137 -21.692 11.678 1.00 84.69 85 PHE A CA 1
ATOM 694 C C . PHE A 1 85 ? 12.214 -20.632 11.903 1.00 84.69 85 PHE A C 1
ATOM 696 O O . PHE A 1 85 ? 12.539 -19.903 10.968 1.00 84.69 85 PHE A O 1
ATOM 703 N N . ASP A 1 86 ? 12.821 -20.581 13.091 1.00 83.50 86 ASP A N 1
ATOM 704 C CA . ASP A 1 86 ? 13.937 -19.673 13.371 1.00 83.50 86 ASP A CA 1
ATOM 705 C C . ASP A 1 86 ? 15.108 -19.896 12.397 1.00 83.50 86 ASP A C 1
ATOM 707 O O . ASP A 1 86 ? 15.702 -18.930 11.916 1.00 83.50 86 ASP A O 1
ATOM 711 N N . PHE A 1 87 ? 15.426 -21.154 12.067 1.00 84.50 87 PHE A N 1
ATOM 712 C CA . PHE A 1 87 ? 16.478 -21.486 11.103 1.00 84.50 87 PHE A CA 1
ATOM 713 C C . PHE A 1 87 ? 16.126 -21.044 9.675 1.00 84.50 87 PHE A C 1
ATOM 715 O O . PHE A 1 87 ? 16.964 -20.458 8.992 1.00 84.50 87 PHE A O 1
ATOM 722 N N . ILE A 1 88 ? 14.885 -21.271 9.232 1.00 87.00 88 ILE A N 1
ATOM 723 C CA . ILE A 1 88 ? 14.405 -20.822 7.917 1.00 87.00 88 ILE A CA 1
ATOM 724 C C . ILE A 1 88 ? 14.458 -19.294 7.828 1.00 87.00 88 ILE A C 1
ATOM 726 O O . ILE A 1 88 ? 14.992 -18.758 6.861 1.00 87.00 88 ILE A O 1
ATOM 730 N N . ILE A 1 89 ? 13.959 -18.584 8.845 1.00 82.38 89 ILE A N 1
ATOM 731 C CA . ILE A 1 89 ? 13.990 -17.116 8.902 1.00 82.38 89 ILE A CA 1
ATOM 732 C C . ILE A 1 89 ? 15.437 -16.613 8.859 1.00 82.38 89 ILE A C 1
ATOM 734 O O . ILE A 1 89 ? 15.750 -15.696 8.099 1.00 82.38 89 ILE A O 1
ATOM 738 N N . ALA A 1 90 ? 16.335 -17.232 9.627 1.00 80.31 90 ALA A N 1
ATOM 739 C CA . ALA A 1 90 ? 17.757 -16.909 9.619 1.00 80.31 90 ALA A CA 1
ATOM 740 C C . ALA A 1 90 ? 18.395 -17.089 8.233 1.00 80.31 90 ALA A C 1
ATOM 742 O O . ALA A 1 90 ? 19.157 -16.227 7.790 1.00 80.31 90 ALA A O 1
ATOM 743 N N . GLU A 1 91 ? 18.075 -18.177 7.532 1.00 84.44 91 GLU A N 1
ATOM 744 C CA . GLU A 1 91 ? 18.624 -18.456 6.207 1.00 84.44 91 GLU A CA 1
ATOM 745 C C . GLU A 1 91 ? 18.059 -17.508 5.140 1.00 84.44 91 GLU A C 1
ATOM 747 O O . GLU A 1 91 ? 18.816 -16.986 4.322 1.00 84.44 91 GLU A O 1
ATOM 752 N N . LEU A 1 92 ? 16.766 -17.177 5.207 1.00 84.38 92 LEU A N 1
ATOM 753 C CA . LEU A 1 92 ? 16.146 -16.163 4.349 1.00 84.38 92 LEU A CA 1
ATOM 754 C C . LEU A 1 92 ? 16.765 -14.776 4.565 1.00 84.38 92 LEU A C 1
ATOM 756 O O . LEU A 1 92 ? 17.079 -14.078 3.597 1.00 84.38 92 LEU A O 1
ATOM 760 N N . LEU A 1 93 ? 17.003 -14.385 5.820 1.00 80.50 93 LEU A N 1
ATOM 761 C CA . LEU A 1 93 ? 17.697 -13.139 6.152 1.00 80.50 93 LEU A CA 1
ATOM 762 C C . LEU A 1 93 ? 19.142 -13.153 5.646 1.00 80.50 93 LEU A C 1
ATOM 764 O O . LEU A 1 93 ? 19.595 -12.161 5.078 1.00 80.50 93 LEU A O 1
ATOM 768 N N . ARG A 1 94 ? 19.859 -14.276 5.785 1.00 82.12 94 ARG A N 1
ATOM 769 C CA . ARG A 1 94 ? 21.224 -14.436 5.263 1.00 82.12 94 ARG A CA 1
ATOM 770 C C . ARG A 1 94 ? 21.257 -14.309 3.743 1.00 82.12 94 ARG A C 1
ATOM 772 O O . ARG A 1 94 ? 22.119 -13.598 3.228 1.00 82.12 94 ARG A O 1
ATOM 779 N N . MET A 1 95 ? 20.345 -14.976 3.034 1.00 80.94 95 MET A N 1
ATOM 780 C CA . MET A 1 95 ? 20.228 -14.896 1.576 1.00 80.94 95 MET A CA 1
ATOM 781 C C . MET A 1 95 ? 19.945 -13.460 1.143 1.00 80.94 95 MET A C 1
ATOM 783 O O . MET A 1 95 ? 20.705 -12.912 0.346 1.00 80.94 95 MET A O 1
ATOM 787 N N . THR A 1 96 ? 18.944 -12.817 1.743 1.00 81.94 96 THR A N 1
ATOM 788 C CA . THR A 1 96 ? 18.578 -11.422 1.453 1.00 81.94 96 THR A CA 1
ATOM 789 C C . THR A 1 96 ? 19.746 -10.472 1.712 1.00 81.94 96 THR A C 1
ATOM 791 O O . THR A 1 96 ? 20.095 -9.672 0.848 1.00 81.94 96 THR A O 1
ATOM 794 N N . ALA A 1 97 ? 20.424 -10.610 2.854 1.00 75.75 97 ALA A N 1
ATOM 795 C CA . ALA A 1 97 ? 21.599 -9.814 3.190 1.00 75.75 97 ALA A CA 1
ATOM 796 C C . ALA A 1 97 ? 22.767 -10.069 2.227 1.00 75.75 97 ALA A C 1
ATOM 798 O O . ALA A 1 97 ? 23.465 -9.133 1.860 1.00 75.75 97 ALA A O 1
ATOM 799 N N . SER A 1 98 ? 22.984 -11.312 1.787 1.00 75.94 98 SER A N 1
ATOM 800 C CA . SER A 1 98 ? 24.049 -11.636 0.831 1.00 75.94 98 SER A CA 1
ATOM 801 C C . SER A 1 98 ? 23.769 -11.086 -0.568 1.00 75.94 98 SER A C 1
ATOM 803 O O . SER A 1 98 ? 24.686 -10.576 -1.205 1.00 75.94 98 SER A O 1
ATOM 805 N N . ILE A 1 99 ? 22.510 -11.118 -1.015 1.00 80.12 99 ILE A N 1
ATOM 806 C CA . ILE A 1 99 ? 22.068 -10.512 -2.276 1.00 80.12 99 ILE A CA 1
ATOM 807 C C . ILE A 1 99 ? 22.241 -8.993 -2.197 1.00 80.12 99 ILE A C 1
ATOM 809 O O . ILE A 1 99 ? 22.833 -8.405 -3.096 1.00 80.12 99 ILE A O 1
ATOM 813 N N . TYR A 1 100 ? 21.822 -8.383 -1.086 1.00 69.38 100 TYR A N 1
ATOM 814 C CA . TYR A 1 100 ? 21.973 -6.951 -0.834 1.00 69.38 100 TYR A CA 1
ATOM 815 C C . TYR A 1 100 ? 23.441 -6.504 -0.749 1.00 69.38 100 TYR A C 1
ATOM 817 O O . TYR A 1 100 ? 23.814 -5.453 -1.262 1.00 69.38 100 TYR A O 1
ATOM 825 N N . LEU A 1 101 ? 24.307 -7.295 -0.108 1.00 66.31 101 LEU A N 1
ATOM 826 C CA . LEU A 1 101 ? 25.737 -6.992 -0.017 1.00 66.31 101 LEU A CA 1
ATOM 827 C C . LEU A 1 101 ? 26.433 -7.147 -1.370 1.00 66.31 101 LEU A C 1
ATOM 829 O O . LEU A 1 101 ? 27.258 -6.307 -1.712 1.00 66.31 101 LEU A O 1
ATOM 833 N N . LYS A 1 102 ? 26.067 -8.168 -2.153 1.00 72.56 102 LYS A N 1
ATOM 834 C CA . LYS A 1 102 ? 26.616 -8.400 -3.493 1.00 72.56 102 LYS A CA 1
ATOM 835 C C . LYS A 1 102 ? 26.146 -7.350 -4.504 1.00 72.56 102 LYS A C 1
ATOM 837 O O . LYS A 1 102 ? 26.893 -7.018 -5.415 1.00 72.56 102 LYS A O 1
ATOM 842 N N . SER A 1 103 ? 24.943 -6.795 -4.335 1.00 65.56 103 SER A N 1
ATOM 843 C CA . SER A 1 103 ? 24.467 -5.667 -5.145 1.00 65.56 103 SER A CA 1
ATOM 844 C C . SER A 1 103 ? 25.096 -4.324 -4.752 1.00 65.56 103 SER A C 1
ATOM 846 O O . SER A 1 103 ? 25.133 -3.425 -5.582 1.00 65.56 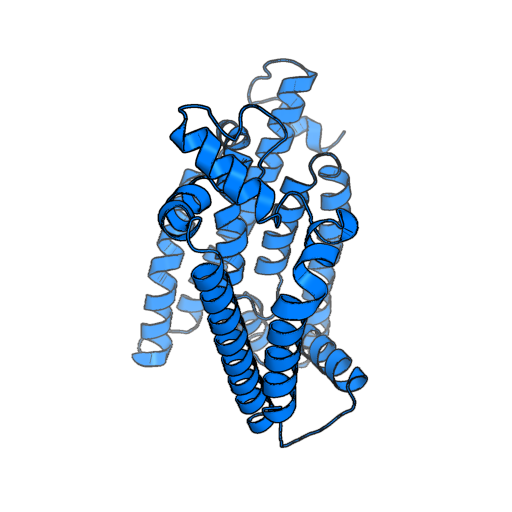103 SER A O 1
ATOM 848 N N . ASN A 1 104 ? 25.601 -4.185 -3.517 1.00 61.09 104 ASN A N 1
ATOM 849 C CA . ASN A 1 104 ? 26.161 -2.938 -2.970 1.00 61.09 104 ASN A CA 1
ATOM 850 C C . ASN A 1 104 ? 27.689 -2.975 -2.741 1.00 61.09 104 ASN A C 1
ATOM 852 O O . ASN A 1 104 ? 28.227 -2.115 -2.041 1.00 61.09 104 ASN A O 1
ATOM 856 N N . GLU A 1 105 ? 28.416 -3.950 -3.295 1.00 56.97 105 GLU A N 1
ATOM 857 C CA . GLU A 1 105 ? 29.874 -4.071 -3.116 1.00 56.97 105 GLU A CA 1
ATOM 858 C C . GLU A 1 105 ? 30.690 -2.962 -3.810 1.00 56.97 105 GLU A C 1
ATOM 860 O O . GLU A 1 105 ? 31.893 -2.863 -3.583 1.00 56.97 105 GLU A O 1
ATOM 865 N N . THR A 1 106 ? 30.052 -2.086 -4.591 1.00 54.25 106 THR A N 1
ATOM 866 C CA . THR A 1 106 ? 30.716 -0.975 -5.289 1.00 54.25 106 THR A CA 1
ATOM 867 C C . THR A 1 106 ? 30.869 0.311 -4.474 1.00 54.25 106 THR A C 1
ATOM 869 O O . THR A 1 106 ? 31.611 1.176 -4.918 1.00 54.25 106 THR A O 1
ATOM 872 N N . ASP A 1 107 ? 30.250 0.464 -3.295 1.00 56.56 107 ASP A N 1
ATOM 873 C CA . ASP A 1 107 ? 30.487 1.660 -2.467 1.00 56.56 107 ASP A CA 1
ATOM 874 C C . ASP A 1 107 ? 30.084 1.446 -0.995 1.00 56.56 107 ASP A C 1
ATOM 876 O O . ASP A 1 107 ? 28.915 1.209 -0.678 1.00 56.56 107 ASP A O 1
ATOM 880 N N . LYS A 1 108 ? 31.036 1.526 -0.051 1.00 54.91 108 LYS A N 1
ATOM 881 C CA . LYS A 1 108 ? 30.763 1.419 1.400 1.00 54.91 108 LYS A CA 1
ATOM 882 C C . LYS A 1 108 ? 30.923 2.771 2.111 1.00 54.91 108 LYS A C 1
ATOM 884 O O . LYS A 1 108 ? 31.959 3.009 2.728 1.00 54.91 108 LYS A O 1
ATOM 889 N N . PRO A 1 109 ? 29.886 3.623 2.135 1.00 56.19 109 PRO A N 1
ATOM 890 C CA . PRO A 1 109 ? 29.801 4.708 3.103 1.00 56.19 109 PRO A CA 1
ATOM 891 C C . PRO A 1 109 ? 29.357 4.195 4.493 1.00 56.19 109 PRO A C 1
ATOM 893 O O . PRO A 1 109 ? 28.721 3.142 4.611 1.00 56.19 109 PRO A O 1
ATOM 896 N N . SER A 1 110 ? 29.705 4.941 5.551 1.00 59.47 110 SER A N 1
ATOM 897 C CA . SER A 1 110 ? 29.362 4.668 6.961 1.00 59.47 110 SER A CA 1
ATOM 898 C C . SER A 1 110 ? 27.844 4.528 7.195 1.00 59.47 110 SER A C 1
ATOM 900 O O . SER A 1 110 ? 27.050 5.099 6.456 1.00 59.47 110 SER A O 1
ATOM 902 N N . GLU A 1 111 ? 27.408 3.794 8.230 1.00 60.28 111 GLU A N 1
ATOM 903 C CA . GLU A 1 111 ? 25.978 3.521 8.531 1.00 60.28 111 GLU A CA 1
ATOM 904 C C . GLU A 1 111 ? 25.100 4.792 8.577 1.00 60.28 111 GLU A C 1
ATOM 906 O O . GLU A 1 111 ? 23.997 4.810 8.034 1.00 60.28 111 GLU A O 1
ATOM 911 N N . HIS A 1 112 ? 25.620 5.894 9.128 1.00 58.22 112 HIS A N 1
ATOM 912 C CA . HIS A 1 112 ? 24.940 7.197 9.140 1.00 58.22 112 HIS A CA 1
ATOM 913 C C . HIS A 1 112 ? 24.807 7.788 7.731 1.00 58.22 112 HIS A C 1
ATOM 915 O O . HIS A 1 112 ? 23.764 8.325 7.371 1.00 58.22 112 HIS A O 1
ATOM 921 N N . CYS A 1 113 ? 25.845 7.638 6.908 1.00 62.22 113 CYS A N 1
ATOM 922 C CA . CYS A 1 113 ? 25.825 8.053 5.514 1.00 62.22 113 CYS A CA 1
ATOM 923 C C . CYS A 1 113 ? 24.870 7.179 4.684 1.00 62.22 113 CYS A C 1
ATOM 925 O O . CYS A 1 113 ? 24.230 7.690 3.778 1.00 62.22 113 CYS A O 1
ATOM 927 N N . ARG A 1 114 ? 24.654 5.903 5.035 1.00 61.62 114 ARG A N 1
ATOM 928 C CA . ARG A 1 114 ? 23.631 5.056 4.389 1.00 61.62 114 ARG A CA 1
ATOM 929 C C . ARG A 1 114 ? 22.213 5.528 4.675 1.00 61.62 114 ARG A C 1
ATOM 931 O O . ARG A 1 114 ? 21.425 5.617 3.741 1.00 61.62 114 ARG A O 1
ATOM 938 N N . ILE A 1 115 ? 21.893 5.840 5.934 1.00 63.88 115 ILE A N 1
ATOM 939 C CA . ILE A 1 115 ? 20.570 6.365 6.305 1.00 63.88 115 ILE A CA 1
ATOM 940 C C . ILE A 1 115 ? 20.361 7.736 5.661 1.00 63.88 115 ILE A C 1
ATOM 942 O O . ILE A 1 115 ? 19.337 7.944 5.016 1.00 63.88 115 ILE A O 1
ATOM 946 N N . CYS A 1 116 ? 21.349 8.634 5.748 1.00 64.38 116 CYS A N 1
ATOM 947 C CA . CYS A 1 116 ? 21.300 9.913 5.044 1.00 64.38 116 CYS A CA 1
ATOM 948 C C . CYS A 1 116 ? 21.128 9.714 3.540 1.00 64.38 116 CYS A C 1
ATOM 950 O O . CYS A 1 116 ? 20.255 10.340 2.968 1.00 64.38 116 CYS A O 1
ATOM 952 N N . ASN A 1 117 ? 21.867 8.814 2.896 1.00 67.94 117 ASN A N 1
ATOM 953 C CA . ASN A 1 117 ? 21.732 8.566 1.462 1.00 67.94 117 ASN A CA 1
ATOM 954 C C . ASN A 1 117 ? 20.381 7.949 1.100 1.00 67.94 117 ASN A C 1
ATOM 956 O O . ASN A 1 117 ? 19.831 8.303 0.067 1.00 67.94 117 ASN A O 1
ATOM 960 N N . LEU A 1 118 ? 19.808 7.080 1.935 1.00 66.00 118 LEU A N 1
ATOM 961 C CA . LEU A 1 118 ? 18.459 6.545 1.730 1.00 66.00 118 LEU A CA 1
ATOM 962 C C . LEU A 1 118 ? 17.399 7.640 1.838 1.00 66.00 118 LEU A C 1
ATOM 964 O O . LEU A 1 118 ? 16.570 7.777 0.942 1.00 66.00 118 LEU A O 1
ATOM 968 N N . VAL A 1 119 ? 17.454 8.446 2.898 1.00 69.00 119 VAL A N 1
ATOM 969 C CA . VAL A 1 119 ? 16.530 9.566 3.116 1.00 69.00 119 VAL A CA 1
ATOM 970 C C . VAL A 1 119 ? 16.698 10.616 2.018 1.00 69.00 119 VAL A C 1
ATOM 972 O O . VAL A 1 119 ? 15.716 11.061 1.432 1.00 69.00 119 VAL A O 1
ATOM 975 N N . MET A 1 120 ? 17.938 10.947 1.661 1.00 69.19 120 MET A N 1
ATOM 976 C CA . MET A 1 120 ? 18.261 11.867 0.574 1.00 69.19 120 MET A CA 1
ATOM 977 C C . MET A 1 120 ? 17.838 11.309 -0.781 1.00 69.19 120 MET A C 1
ATOM 979 O O . MET A 1 120 ? 17.379 12.087 -1.606 1.00 69.19 120 MET A O 1
ATOM 983 N N . LYS A 1 121 ? 17.924 9.995 -1.025 1.00 68.44 121 LYS A N 1
ATOM 984 C CA . LYS A 1 121 ? 17.460 9.364 -2.270 1.00 68.44 121 LYS A CA 1
ATOM 985 C C . LYS A 1 121 ? 15.932 9.318 -2.346 1.00 68.44 121 LYS A C 1
ATOM 987 O O . LYS A 1 121 ? 15.377 9.527 -3.423 1.00 68.44 121 LYS A O 1
ATOM 992 N N . LEU A 1 122 ? 15.252 9.107 -1.220 1.00 66.00 122 LEU A N 1
ATOM 993 C CA . LEU A 1 122 ? 13.792 9.169 -1.129 1.00 66.00 122 LEU A CA 1
ATOM 994 C C . LEU A 1 122 ? 13.272 10.594 -1.379 1.00 66.00 122 LEU A C 1
ATOM 996 O O . LEU A 1 122 ? 12.319 10.772 -2.140 1.00 66.00 122 LEU A O 1
ATOM 1000 N N . LEU A 1 123 ? 13.932 11.592 -0.782 1.00 69.56 123 LEU A N 1
ATOM 1001 C CA . LEU A 1 123 ? 13.608 13.009 -0.950 1.00 69.56 123 LEU A CA 1
ATOM 1002 C C . LEU A 1 123 ? 13.972 13.508 -2.349 1.00 69.56 123 LEU A C 1
ATOM 1004 O O . LEU A 1 123 ? 13.129 14.101 -3.006 1.00 69.56 123 LEU A O 1
ATOM 1008 N N . SER A 1 124 ? 15.187 13.232 -2.830 1.00 69.88 124 SER A N 1
ATOM 1009 C CA . SER A 1 124 ? 15.688 13.718 -4.129 1.00 69.88 124 SER A CA 1
ATOM 1010 C C . SER A 1 124 ? 15.072 13.001 -5.330 1.00 69.88 124 SER A C 1
ATOM 1012 O O . SER A 1 124 ? 15.214 13.495 -6.443 1.00 69.88 124 SER A O 1
ATOM 1014 N N . ALA A 1 125 ? 14.427 11.848 -5.106 1.00 74.44 125 ALA A N 1
ATOM 1015 C CA . ALA A 1 125 ? 13.736 11.028 -6.102 1.00 74.44 125 ALA A CA 1
ATOM 1016 C C . ALA A 1 125 ? 14.429 11.001 -7.489 1.00 74.44 125 ALA A C 1
ATOM 1018 O O . ALA A 1 125 ? 13.840 11.438 -8.475 1.00 74.44 125 ALA A O 1
ATOM 1019 N N . PRO A 1 126 ? 15.690 10.531 -7.583 1.00 66.44 126 PRO A N 1
ATOM 1020 C CA . PRO A 1 126 ? 16.489 10.676 -8.804 1.00 66.44 126 PRO A CA 1
ATOM 1021 C C . PRO A 1 126 ? 16.107 9.703 -9.932 1.00 66.44 126 PRO A C 1
ATOM 1023 O O . PRO A 1 126 ? 16.471 9.941 -11.081 1.00 66.44 126 PRO A O 1
ATOM 1026 N N . ASP A 1 127 ? 15.401 8.612 -9.620 1.00 73.50 127 ASP A N 1
ATOM 1027 C CA . ASP A 1 127 ? 15.115 7.528 -10.557 1.00 73.50 127 ASP A CA 1
ATOM 1028 C C . ASP A 1 127 ? 13.680 7.664 -11.092 1.00 73.50 127 ASP A C 1
ATOM 1030 O O . ASP A 1 127 ? 12.726 7.268 -10.438 1.00 73.50 127 ASP A O 1
ATOM 1034 N N . PHE A 1 128 ? 13.480 8.151 -12.317 1.00 76.81 128 PHE A N 1
ATOM 1035 C CA . PHE A 1 128 ? 12.127 8.289 -12.896 1.00 76.81 128 PHE A CA 1
ATOM 1036 C C . PHE A 1 128 ? 11.613 7.008 -13.558 1.00 76.81 128 PHE A C 1
ATOM 1038 O O . PHE A 1 128 ? 10.911 7.040 -14.569 1.00 76.81 128 PHE A O 1
ATOM 1045 N N . THR A 1 129 ? 11.988 5.855 -13.002 1.00 77.75 129 THR A N 1
ATOM 1046 C CA . THR A 1 129 ? 11.502 4.575 -13.516 1.00 77.75 129 THR A CA 1
ATOM 1047 C C . THR A 1 129 ? 9.981 4.494 -13.363 1.00 77.75 129 THR A C 1
ATOM 1049 O O . THR A 1 129 ? 9.449 4.895 -12.319 1.00 77.75 129 THR A O 1
ATOM 1052 N N . PRO A 1 130 ? 9.270 3.992 -14.388 1.00 80.88 130 PRO A N 1
ATOM 1053 C CA . PRO A 1 130 ? 7.822 3.905 -14.346 1.00 80.88 130 PRO A CA 1
ATOM 1054 C C . PRO A 1 130 ? 7.331 3.108 -13.137 1.00 80.88 130 PRO A C 1
ATOM 1056 O O . PRO A 1 130 ? 7.752 1.974 -12.909 1.00 80.88 130 PRO A O 1
ATOM 1059 N N . ASN A 1 131 ? 6.429 3.707 -12.365 1.00 86.81 131 ASN A N 1
ATOM 1060 C CA . ASN A 1 131 ? 5.829 3.097 -11.183 1.00 86.81 131 ASN A CA 1
ATOM 1061 C C . ASN A 1 131 ? 4.326 3.421 -11.114 1.00 86.81 131 ASN A C 1
ATOM 1063 O O . ASN A 1 131 ? 3.745 3.903 -12.084 1.00 86.81 131 ASN A O 1
ATOM 1067 N N . VAL A 1 132 ? 3.662 3.077 -10.009 1.00 86.19 132 VAL A N 1
ATOM 1068 C CA . VAL A 1 132 ? 2.209 3.293 -9.842 1.00 86.19 132 VAL A CA 1
ATOM 1069 C C . VAL A 1 132 ? 1.896 4.721 -9.365 1.00 86.19 132 VAL A C 1
ATOM 1071 O O . VAL A 1 132 ? 0.744 5.143 -9.361 1.00 86.19 132 VAL A O 1
ATOM 1074 N N . GLY A 1 133 ? 2.914 5.473 -8.950 1.00 86.00 133 GLY A N 1
ATOM 1075 C CA . GLY A 1 133 ? 2.786 6.820 -8.414 1.00 86.00 133 GLY A CA 1
ATOM 1076 C C . GLY A 1 133 ? 2.743 7.905 -9.477 1.00 86.00 133 GLY A C 1
ATOM 1077 O O . GLY A 1 133 ? 2.976 7.676 -10.661 1.00 86.00 133 GLY A O 1
ATOM 1078 N N . ILE A 1 134 ? 2.490 9.128 -9.017 1.00 87.00 134 ILE A N 1
ATOM 1079 C CA . ILE A 1 134 ? 2.377 10.314 -9.877 1.00 87.00 134 ILE A CA 1
ATOM 1080 C C . ILE A 1 134 ? 3.765 10.881 -10.239 1.00 87.00 134 ILE A C 1
ATOM 1082 O O . ILE A 1 134 ? 3.931 11.531 -11.270 1.00 87.00 134 ILE A O 1
ATOM 1086 N N . PHE A 1 135 ? 4.777 10.620 -9.405 1.00 86.75 135 PHE A N 1
ATOM 1087 C CA . PHE A 1 135 ? 6.091 11.266 -9.477 1.00 86.75 135 PHE A CA 1
ATOM 1088 C C . PHE A 1 135 ? 6.834 11.004 -10.787 1.00 86.75 135 PHE A C 1
ATOM 1090 O O . PHE A 1 135 ? 7.310 11.951 -11.407 1.00 86.75 135 PHE A O 1
ATOM 1097 N N . TRP A 1 136 ? 6.951 9.742 -11.207 1.00 84.62 136 TRP A N 1
ATOM 1098 C CA . TRP A 1 136 ? 7.835 9.372 -12.317 1.00 84.62 136 TRP A CA 1
ATOM 1099 C C . TRP A 1 136 ? 7.494 10.132 -13.603 1.00 84.62 136 TRP A C 1
ATOM 1101 O O . TRP A 1 136 ? 8.381 10.725 -14.201 1.00 84.62 136 TRP A O 1
ATOM 1111 N N . TYR A 1 137 ? 6.213 10.188 -13.973 1.00 88.94 137 TYR A N 1
ATOM 1112 C CA . TYR A 1 137 ? 5.767 10.813 -15.217 1.00 88.94 137 TYR A CA 1
ATOM 1113 C C . TYR A 1 137 ? 5.751 12.344 -15.121 1.00 88.94 137 TYR A C 1
ATOM 1115 O O . TYR A 1 137 ? 6.118 13.044 -16.061 1.00 88.94 137 TYR A O 1
ATOM 1123 N N . PHE A 1 138 ? 5.359 12.898 -13.968 1.00 89.38 138 PHE A N 1
ATOM 1124 C CA . PHE A 1 138 ? 5.381 14.348 -13.783 1.00 89.38 138 PHE A CA 1
ATOM 1125 C C . PHE A 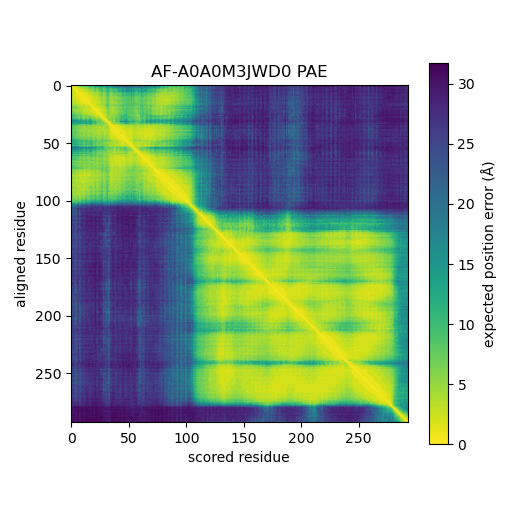1 138 ? 6.812 14.898 -13.892 1.00 89.38 138 PHE A C 1
ATOM 1127 O O . PHE A 1 138 ? 7.056 15.873 -14.599 1.00 89.38 138 PHE A O 1
ATOM 1134 N N . PHE A 1 139 ? 7.782 14.249 -13.242 1.00 88.44 139 PHE A N 1
ATOM 1135 C CA . PHE A 1 139 ? 9.174 14.701 -13.256 1.00 88.44 139 PHE A CA 1
ATOM 1136 C C . PHE A 1 139 ? 9.932 14.387 -14.552 1.00 88.44 139 PHE A C 1
ATOM 1138 O O . PHE A 1 139 ? 10.959 15.026 -14.790 1.00 88.44 139 PHE A O 1
ATOM 1145 N N . THR A 1 140 ? 9.442 13.473 -15.402 1.00 85.62 140 THR A N 1
ATOM 1146 C CA . THR A 1 140 ? 9.972 13.312 -16.768 1.00 85.62 140 THR A CA 1
ATOM 1147 C C . THR A 1 140 ? 9.570 14.458 -17.688 1.00 85.62 140 THR A C 1
ATOM 1149 O O . THR A 1 140 ? 10.364 14.843 -18.540 1.00 85.62 140 THR A O 1
ATOM 1152 N N . GLU A 1 141 ? 8.375 15.025 -17.504 1.00 88.56 141 GLU A N 1
ATOM 1153 C CA . GLU A 1 141 ? 7.858 16.117 -18.344 1.00 88.56 141 GLU A CA 1
ATOM 1154 C C . GLU A 1 141 ? 8.332 17.507 -17.881 1.00 88.56 141 GLU A C 1
ATOM 1156 O O . GLU A 1 141 ? 8.398 18.457 -18.662 1.00 88.56 141 GLU A O 1
ATOM 1161 N N . VAL A 1 142 ? 8.681 17.659 -16.601 1.00 90.00 142 VAL A N 1
ATOM 1162 C CA . VAL A 1 142 ? 9.127 18.942 -16.042 1.00 90.00 142 VAL A CA 1
ATOM 1163 C C . VAL A 1 142 ? 10.558 19.280 -16.464 1.00 90.00 142 VAL A C 1
ATOM 1165 O O . VAL A 1 142 ? 11.492 18.493 -16.311 1.00 90.00 142 VAL A O 1
ATOM 1168 N N . PHE A 1 143 ? 10.762 20.528 -16.895 1.00 89.00 143 PHE A N 1
ATOM 1169 C CA . PHE A 1 143 ? 12.094 21.045 -17.201 1.00 89.00 143 PHE A CA 1
ATOM 1170 C C . PHE A 1 143 ? 13.048 20.941 -16.006 1.00 89.00 143 PHE A C 1
ATOM 1172 O O . PHE A 1 143 ? 12.719 21.315 -14.877 1.00 89.00 143 PHE A O 1
ATOM 1179 N N . ASN A 1 144 ? 14.294 20.555 -16.291 1.00 85.19 144 ASN A N 1
ATOM 1180 C CA . ASN A 1 144 ? 15.359 20.388 -15.297 1.00 85.19 144 ASN A CA 1
ATOM 1181 C C . ASN A 1 144 ? 15.520 21.594 -14.353 1.00 85.19 144 ASN A C 1
ATOM 1183 O O . ASN A 1 144 ? 15.810 21.402 -13.175 1.00 85.19 144 ASN A O 1
ATOM 1187 N N . HIS A 1 145 ? 15.310 22.816 -14.856 1.00 88.25 145 HIS A N 1
ATOM 1188 C CA . HIS A 1 145 ? 15.424 24.048 -14.074 1.00 88.25 145 HIS A CA 1
ATOM 1189 C C . HIS A 1 145 ? 14.380 24.146 -12.946 1.00 88.25 145 HIS A C 1
ATOM 1191 O O . HIS A 1 145 ? 14.706 24.580 -11.845 1.00 88.25 145 HIS A O 1
ATOM 1197 N N . PHE A 1 146 ? 13.143 23.694 -13.183 1.00 88.81 146 PHE A N 1
ATOM 1198 C CA . PHE A 1 146 ? 12.043 23.789 -12.213 1.00 88.81 146 PHE A CA 1
ATOM 1199 C C . PHE A 1 146 ? 11.886 22.544 -11.337 1.00 88.81 146 PHE A C 1
ATOM 1201 O O . PHE A 1 146 ? 11.121 22.555 -10.373 1.00 88.81 146 PHE A O 1
ATOM 1208 N N . ARG A 1 147 ? 12.620 21.468 -11.631 1.00 86.38 147 ARG A N 1
ATOM 1209 C CA . ARG A 1 147 ? 12.495 20.188 -10.925 1.00 86.38 147 ARG A CA 1
ATOM 1210 C C . ARG A 1 147 ? 12.683 20.314 -9.413 1.00 86.38 147 ARG A C 1
ATOM 1212 O O . ARG A 1 147 ? 11.896 19.741 -8.669 1.00 86.38 147 ARG A O 1
ATOM 1219 N N . LEU A 1 148 ? 13.670 21.088 -8.953 1.00 86.88 148 LEU A N 1
ATOM 1220 C CA . LEU A 1 148 ? 13.901 21.276 -7.516 1.00 86.88 148 LEU A CA 1
ATOM 1221 C C . LEU A 1 148 ? 12.698 21.944 -6.834 1.00 86.88 148 LEU A C 1
ATOM 1223 O O . LEU A 1 148 ? 12.283 21.508 -5.766 1.00 86.88 148 LEU A O 1
ATOM 1227 N N . PHE A 1 149 ? 12.112 22.963 -7.467 1.00 90.12 149 PHE A N 1
ATOM 1228 C CA . PHE A 1 149 ? 10.930 23.648 -6.948 1.00 90.12 149 PHE A CA 1
ATOM 1229 C C . PHE A 1 149 ? 9.751 22.682 -6.784 1.00 90.12 149 PHE A C 1
ATOM 1231 O O . PHE A 1 149 ? 9.187 22.576 -5.697 1.00 90.12 149 PHE A O 1
ATOM 1238 N N . PHE A 1 150 ? 9.418 21.925 -7.832 1.00 89.19 150 PHE A N 1
ATOM 1239 C CA . PHE A 1 150 ? 8.308 20.975 -7.765 1.00 89.19 150 PHE A CA 1
ATOM 1240 C C . PHE A 1 150 ? 8.562 19.832 -6.783 1.00 89.19 150 PHE A C 1
ATOM 1242 O O . PHE A 1 150 ? 7.629 19.384 -6.123 1.00 89.19 150 PHE A O 1
ATOM 1249 N N . LEU A 1 151 ? 9.813 19.396 -6.629 1.00 88.44 151 LEU A N 1
ATOM 1250 C CA . LEU A 1 151 ? 10.177 18.400 -5.627 1.00 88.44 151 LEU A CA 1
ATOM 1251 C C . LEU A 1 151 ? 9.816 18.885 -4.221 1.00 88.44 151 LEU A C 1
ATOM 1253 O O . LEU A 1 151 ? 9.140 18.169 -3.486 1.00 88.44 151 LEU A O 1
ATOM 1257 N N . TRP A 1 152 ? 10.184 20.120 -3.869 1.00 87.94 152 TRP A N 1
ATOM 1258 C CA . TRP A 1 152 ? 9.802 20.707 -2.583 1.00 87.94 152 TRP A CA 1
ATOM 1259 C C . TRP A 1 152 ? 8.288 20.806 -2.416 1.00 87.94 152 TRP A C 1
ATOM 1261 O O . TRP A 1 152 ? 7.779 20.462 -1.353 1.00 87.94 152 TRP A O 1
ATOM 1271 N N . VAL A 1 153 ? 7.559 21.213 -3.457 1.00 89.38 153 VAL A N 1
ATOM 1272 C CA . VAL A 1 153 ? 6.090 21.295 -3.415 1.00 89.38 153 VAL A CA 1
ATOM 1273 C C . VAL A 1 153 ? 5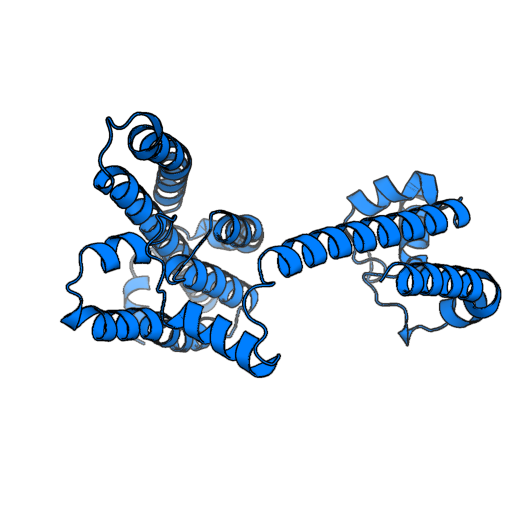.470 19.930 -3.107 1.00 89.38 153 VAL A C 1
ATOM 1275 O O . VAL A 1 153 ? 4.652 19.816 -2.195 1.00 89.38 153 VAL A O 1
ATOM 1278 N N . PHE A 1 154 ? 5.877 18.878 -3.819 1.00 86.31 154 PHE A N 1
ATOM 1279 C CA . PHE A 1 154 ? 5.349 17.528 -3.609 1.00 86.31 154 PHE A CA 1
ATOM 1280 C C . PHE A 1 154 ? 5.688 16.977 -2.215 1.00 86.31 154 PHE A C 1
ATOM 1282 O O . PHE A 1 154 ? 4.806 16.428 -1.558 1.00 86.31 154 PHE A O 1
ATOM 1289 N N . GLN A 1 155 ? 6.920 17.174 -1.732 1.00 85.50 155 GLN A N 1
ATOM 1290 C CA . GLN A 1 155 ? 7.328 16.709 -0.400 1.00 85.50 155 GLN A CA 1
ATOM 1291 C C . GLN A 1 155 ? 6.621 17.483 0.726 1.00 85.50 155 GLN A C 1
ATOM 1293 O O . GLN A 1 155 ? 6.180 16.888 1.709 1.00 85.50 155 GLN A O 1
ATOM 1298 N N . LEU A 1 156 ? 6.459 18.805 0.586 1.00 87.75 156 LEU A N 1
ATOM 1299 C CA . LEU A 1 156 ? 5.785 19.638 1.589 1.00 87.75 156 LEU A CA 1
ATOM 1300 C C . LEU A 1 156 ? 4.285 19.350 1.688 1.00 87.75 156 LEU A C 1
ATOM 1302 O O . LEU A 1 156 ? 3.732 19.434 2.785 1.00 87.75 156 LEU A O 1
ATOM 1306 N N . ASN A 1 157 ? 3.633 18.965 0.587 1.00 86.88 157 ASN A N 1
ATOM 1307 C CA . ASN A 1 157 ? 2.203 18.649 0.584 1.00 86.88 157 ASN A CA 1
ATOM 1308 C C . ASN A 1 157 ? 1.838 17.568 1.610 1.00 86.88 157 ASN A C 1
ATOM 1310 O O . ASN A 1 157 ? 0.837 17.719 2.307 1.00 86.88 157 ASN A O 1
ATOM 1314 N N . VAL A 1 158 ? 2.671 16.533 1.782 1.00 84.12 158 VAL A N 1
ATOM 1315 C CA . VAL A 1 158 ? 2.447 15.505 2.815 1.00 84.12 158 VAL A CA 1
ATOM 1316 C C . VAL A 1 158 ? 2.311 16.155 4.190 1.00 84.12 158 VAL A C 1
ATOM 1318 O O . VAL A 1 158 ? 1.318 15.937 4.882 1.00 84.12 158 VAL A O 1
ATOM 1321 N N . PHE A 1 159 ? 3.259 17.018 4.560 1.00 83.88 159 PHE A N 1
ATOM 1322 C CA . PHE A 1 159 ? 3.277 17.686 5.862 1.00 83.88 159 PHE A CA 1
ATOM 1323 C C . PHE A 1 159 ? 2.105 18.651 6.060 1.00 83.88 159 PHE A C 1
ATOM 1325 O O . PHE A 1 159 ? 1.555 18.716 7.161 1.00 83.88 159 PHE A O 1
ATOM 1332 N N . VAL A 1 160 ? 1.681 19.350 5.002 1.00 88.81 160 VAL A N 1
ATOM 1333 C CA . VAL A 1 160 ? 0.524 20.259 5.049 1.00 88.81 160 VAL A CA 1
ATOM 1334 C C . VAL A 1 160 ? -0.756 19.506 5.413 1.00 88.81 160 VAL A C 1
ATOM 1336 O O . VAL A 1 160 ? -1.548 20.011 6.206 1.00 88.81 160 VAL A O 1
ATOM 1339 N N . TYR A 1 161 ? -0.947 18.286 4.904 1.00 87.94 161 TYR A N 1
ATOM 1340 C CA . TYR A 1 161 ? -2.122 17.473 5.229 1.00 87.94 161 TYR A CA 1
ATOM 1341 C C . TYR A 1 161 ? -2.015 16.742 6.578 1.00 87.94 161 TYR A C 1
ATOM 1343 O O . TYR A 1 161 ? -3.048 16.467 7.193 1.00 87.94 161 TYR A O 1
ATOM 1351 N N . LEU A 1 162 ? -0.805 16.469 7.089 1.00 88.19 162 LEU A N 1
ATOM 1352 C CA . LEU A 1 162 ? -0.619 15.780 8.377 1.00 88.19 162 LEU A CA 1
ATOM 1353 C C . LEU A 1 162 ? -1.248 16.543 9.554 1.00 88.19 162 LEU A C 1
ATOM 1355 O O . LEU A 1 162 ? -1.946 15.954 10.385 1.00 88.19 162 LEU A O 1
ATOM 1359 N N . PHE A 1 163 ? -1.013 17.853 9.629 1.00 87.00 163 PHE A N 1
ATOM 1360 C CA . PHE A 1 163 ? -1.454 18.684 10.751 1.00 87.00 163 PHE A CA 1
ATOM 1361 C C . PHE A 1 163 ? -2.989 18.762 10.911 1.00 87.00 163 PHE A C 1
ATOM 1363 O O . PHE A 1 163 ? -3.493 18.364 11.969 1.00 87.00 163 PHE A O 1
ATOM 1370 N N . PRO A 1 164 ? -3.773 19.194 9.899 1.00 87.44 164 PRO A N 1
ATOM 1371 C CA . PRO A 1 164 ? -5.228 19.296 10.026 1.00 87.44 164 PRO A CA 1
ATOM 1372 C C . PRO A 1 164 ? -5.889 17.932 10.253 1.00 87.44 164 PRO A C 1
ATOM 1374 O O . PRO A 1 164 ? -6.861 17.829 11.007 1.00 87.44 164 PRO A O 1
ATOM 1377 N N . LEU A 1 165 ? -5.348 16.869 9.652 1.00 87.56 165 LEU A N 1
ATOM 1378 C CA . LEU A 1 165 ? -5.879 15.518 9.796 1.00 87.56 165 LEU A CA 1
ATOM 1379 C C . LEU A 1 165 ? -5.708 14.994 11.230 1.00 87.56 165 LEU A C 1
ATOM 1381 O O . LEU A 1 165 ? -6.656 14.448 11.801 1.00 87.56 165 LEU A O 1
ATOM 1385 N N . THR A 1 166 ? -4.544 15.245 11.843 1.00 89.12 166 THR A N 1
ATOM 1386 C CA . THR A 1 166 ? -4.275 14.903 13.250 1.00 89.12 166 THR A CA 1
ATOM 1387 C C . THR A 1 166 ? -5.249 15.605 14.189 1.00 89.12 166 THR A C 1
ATOM 1389 O O . THR A 1 166 ? -5.825 14.970 15.072 1.00 89.12 166 THR A O 1
ATOM 1392 N N . LEU A 1 167 ? -5.482 16.904 13.981 1.00 87.19 167 LEU A N 1
ATOM 1393 C CA . LEU A 1 167 ? -6.397 17.680 14.819 1.00 87.19 167 LEU A CA 1
ATOM 1394 C C . LEU A 1 167 ? -7.849 17.205 14.680 1.00 87.19 167 LEU A C 1
ATOM 1396 O O . LEU A 1 167 ? -8.536 17.013 15.684 1.00 87.19 167 LEU A O 1
ATOM 1400 N N . THR A 1 168 ? -8.295 16.957 13.447 1.00 84.44 168 THR A N 1
ATOM 1401 C CA . THR A 1 168 ? -9.683 16.572 13.144 1.00 84.44 168 THR A CA 1
ATOM 1402 C C . THR A 1 168 ? -10.019 15.169 13.660 1.00 84.44 168 THR A C 1
ATOM 1404 O O . THR A 1 168 ? -11.112 14.923 14.180 1.00 84.44 168 THR A O 1
ATOM 1407 N N . LEU A 1 169 ? -9.081 14.225 13.541 1.00 85.88 169 LEU A N 1
ATOM 1408 C CA . LEU A 1 169 ? -9.307 12.809 13.847 1.00 85.88 169 LEU A CA 1
ATOM 1409 C C . LEU A 1 169 ? -8.682 12.343 15.167 1.00 85.88 169 LEU A C 1
ATOM 1411 O O . LEU A 1 169 ? -8.717 11.146 15.447 1.00 85.88 169 LEU A O 1
ATOM 1415 N N . ARG A 1 170 ? -8.213 13.259 16.030 1.00 84.56 170 ARG A N 1
ATOM 1416 C CA . ARG A 1 170 ? -7.589 12.938 17.333 1.00 84.56 170 ARG A CA 1
ATOM 1417 C C . ARG A 1 170 ? -8.389 11.978 18.218 1.00 84.56 170 ARG A C 1
ATOM 1419 O O . ARG A 1 170 ? -7.815 11.267 19.030 1.00 84.56 170 ARG A O 1
ATOM 1426 N N . SER A 1 171 ? -9.716 11.958 18.073 1.00 80.56 171 SER A N 1
ATOM 1427 C CA . SER A 1 171 ? -10.593 11.096 18.877 1.00 80.56 171 SER A CA 1
ATOM 1428 C C . SER A 1 171 ? -10.657 9.645 18.376 1.00 80.56 171 SER A C 1
ATOM 1430 O O . SER A 1 171 ? -11.093 8.787 19.131 1.00 80.56 171 SER A O 1
ATOM 1432 N N . ASN A 1 172 ? -10.240 9.362 17.134 1.00 85.44 172 ASN A N 1
ATOM 1433 C CA . ASN A 1 172 ? -10.284 8.034 16.515 1.00 85.44 172 ASN A CA 1
ATOM 1434 C C . ASN A 1 172 ? -8.906 7.680 15.927 1.00 85.44 172 ASN A C 1
ATOM 1436 O O . ASN A 1 172 ? -8.683 7.821 14.722 1.00 85.44 172 ASN A O 1
ATOM 1440 N N . ALA A 1 173 ? -7.997 7.181 16.770 1.00 87.75 173 ALA A N 1
ATOM 1441 C CA . ALA A 1 173 ? -6.615 6.865 16.387 1.00 87.75 173 ALA A CA 1
ATOM 1442 C C . ALA A 1 173 ? -6.508 5.865 15.215 1.00 87.75 173 ALA A C 1
ATOM 1444 O O . ALA A 1 173 ? -5.675 6.040 14.330 1.00 87.75 173 ALA A O 1
ATOM 1445 N N . PHE A 1 174 ? -7.390 4.860 15.156 1.00 89.06 174 PHE A N 1
ATOM 1446 C CA . PHE A 1 174 ? -7.405 3.876 14.066 1.00 89.06 174 PHE A CA 1
ATOM 1447 C C . PHE A 1 174 ? -7.764 4.488 12.709 1.00 89.06 174 PHE A C 1
ATOM 1449 O O . PHE A 1 174 ? -7.149 4.152 11.698 1.00 89.06 174 PHE A O 1
ATOM 1456 N N . LEU A 1 175 ? -8.735 5.409 12.677 1.00 90.12 175 LEU A N 1
ATOM 1457 C CA . LEU A 1 175 ? -9.093 6.102 11.442 1.00 90.12 175 LEU A CA 1
ATOM 1458 C C . LEU A 1 175 ? -7.957 7.033 11.017 1.00 90.12 175 LEU A C 1
ATOM 1460 O O . LEU A 1 175 ? -7.603 7.038 9.848 1.00 90.12 175 LEU A O 1
ATOM 1464 N N . LEU A 1 176 ? -7.348 7.755 11.963 1.00 91.31 176 LEU A N 1
ATOM 1465 C CA . LEU A 1 176 ? -6.190 8.610 11.699 1.00 91.31 176 LEU A CA 1
ATOM 1466 C C . LEU A 1 176 ? -5.028 7.824 11.063 1.00 91.31 176 LEU A C 1
ATOM 1468 O O . LEU A 1 176 ? -4.513 8.241 10.029 1.00 91.31 176 LEU A O 1
ATOM 1472 N N . LEU A 1 177 ? -4.673 6.662 11.627 1.00 92.12 177 LEU A N 1
ATOM 1473 C CA . LEU A 1 177 ? -3.648 5.776 11.066 1.00 92.12 177 LEU A CA 1
ATOM 1474 C C . LEU A 1 177 ? -3.985 5.366 9.627 1.00 92.12 177 LEU A C 1
ATOM 1476 O O . LEU A 1 177 ? -3.144 5.475 8.741 1.00 92.12 177 LEU A O 1
ATOM 1480 N N . HIS A 1 178 ? -5.223 4.931 9.384 1.00 93.56 178 HIS A N 1
ATOM 1481 C CA . HIS A 1 178 ? -5.672 4.544 8.049 1.00 93.56 178 HIS A CA 1
ATOM 1482 C C . HIS A 1 178 ? -5.571 5.702 7.041 1.00 93.56 178 HIS A C 1
ATOM 1484 O O . HIS A 1 178 ? -5.078 5.506 5.932 1.00 93.56 178 HIS A O 1
ATOM 1490 N N . GLN A 1 179 ? -5.968 6.917 7.436 1.00 93.12 179 GLN A N 1
ATOM 1491 C CA . GLN A 1 179 ? -5.853 8.098 6.578 1.00 93.12 179 GLN A CA 1
ATOM 1492 C C . GLN A 1 179 ? -4.386 8.453 6.274 1.00 93.12 179 GLN A C 1
ATOM 1494 O O . GLN A 1 179 ? -4.077 8.832 5.147 1.00 93.12 179 GLN A O 1
ATOM 1499 N N . PHE A 1 180 ? -3.465 8.283 7.230 1.00 92.88 180 PHE A N 1
ATOM 1500 C CA . PHE A 1 180 ? -2.034 8.480 6.976 1.00 92.88 180 PHE A CA 1
ATOM 1501 C C . PHE A 1 180 ? -1.444 7.449 6.020 1.00 92.88 180 PHE A C 1
ATOM 1503 O O . PHE A 1 180 ? -0.638 7.818 5.173 1.00 92.88 180 PHE A O 1
ATOM 1510 N N . LEU A 1 181 ? -1.856 6.182 6.108 1.00 93.06 181 LEU A N 1
ATOM 1511 C CA . LEU A 1 181 ? -1.403 5.150 5.172 1.00 93.06 181 LEU A CA 1
ATOM 1512 C C . LEU A 1 181 ? -1.816 5.477 3.729 1.00 93.06 181 LEU A C 1
ATOM 1514 O O . LEU A 1 181 ? -1.003 5.338 2.816 1.00 93.06 181 LEU A O 1
ATOM 1518 N N . ILE A 1 182 ? -3.044 5.969 3.525 1.00 93.62 182 ILE A N 1
ATOM 1519 C CA . ILE A 1 182 ? -3.494 6.425 2.202 1.00 93.62 182 ILE A CA 1
ATOM 1520 C C . ILE A 1 182 ? -2.692 7.652 1.753 1.00 93.62 182 ILE A C 1
ATOM 1522 O O . ILE A 1 182 ? -2.192 7.670 0.631 1.00 93.62 182 ILE A O 1
ATOM 1526 N N . LEU A 1 183 ? -2.519 8.652 2.625 1.00 92.06 183 LEU A N 1
ATOM 1527 C CA . LEU A 1 183 ? -1.769 9.871 2.309 1.00 92.06 183 LEU A CA 1
ATOM 1528 C C . LEU A 1 183 ? -0.320 9.562 1.895 1.00 92.06 183 LEU A C 1
ATOM 1530 O O . LEU A 1 183 ? 0.166 10.102 0.903 1.00 92.06 183 LEU A O 1
ATOM 1534 N N . LEU A 1 184 ? 0.349 8.657 2.615 1.00 90.31 184 LEU A N 1
ATOM 1535 C CA . LEU A 1 184 ? 1.694 8.194 2.279 1.00 90.31 184 LEU A CA 1
ATOM 1536 C C . LEU A 1 184 ? 1.717 7.461 0.935 1.00 90.31 184 LEU A C 1
ATOM 1538 O O . LEU A 1 184 ? 2.614 7.708 0.140 1.00 90.31 184 LEU A O 1
ATOM 1542 N N . SER A 1 185 ? 0.730 6.611 0.642 1.00 90.31 185 SER A N 1
ATOM 1543 C CA . SER A 1 185 ? 0.659 5.897 -0.641 1.00 90.31 185 SER A CA 1
ATOM 1544 C C . SER A 1 185 ? 0.453 6.836 -1.838 1.00 90.31 185 SER A C 1
ATOM 1546 O O . SER A 1 185 ? 1.069 6.625 -2.881 1.00 90.31 185 SER A O 1
ATOM 1548 N N . VAL A 1 186 ? -0.364 7.886 -1.692 1.00 90.69 186 VAL A N 1
ATOM 1549 C CA . VAL A 1 186 ? -0.642 8.860 -2.766 1.00 90.69 186 VAL A CA 1
ATOM 1550 C C . VAL A 1 186 ? 0.581 9.728 -3.073 1.00 90.69 186 VAL A C 1
ATOM 1552 O O . VAL A 1 186 ? 0.887 9.980 -4.238 1.00 90.69 186 VAL A O 1
ATOM 1555 N N . PHE A 1 187 ? 1.265 10.205 -2.030 1.00 88.19 187 PHE A N 1
ATOM 1556 C CA . PHE A 1 187 ? 2.335 11.198 -2.153 1.00 88.19 187 PHE A CA 1
ATOM 1557 C C . PHE A 1 187 ? 3.754 10.619 -2.058 1.00 88.19 187 PHE A C 1
ATOM 1559 O O . PHE A 1 187 ? 4.719 11.375 -2.159 1.00 88.19 187 PHE A O 1
ATOM 1566 N N . ALA A 1 188 ? 3.919 9.309 -1.868 1.00 84.81 188 ALA A N 1
ATOM 1567 C CA . ALA A 1 188 ? 5.239 8.691 -1.913 1.00 84.81 188 ALA A CA 1
ATOM 1568 C C . ALA A 1 188 ? 5.878 8.856 -3.299 1.00 84.81 188 ALA A C 1
ATOM 1570 O O . ALA A 1 188 ? 5.215 8.733 -4.328 1.00 84.81 188 ALA A O 1
ATOM 1571 N N . SER A 1 189 ? 7.199 9.061 -3.320 1.00 85.44 189 SER A N 1
ATOM 1572 C CA . SER A 1 189 ? 7.985 9.141 -4.558 1.00 85.44 189 SER A CA 1
ATOM 1573 C C . SER A 1 189 ? 7.971 7.823 -5.353 1.00 85.44 189 SER A C 1
ATOM 1575 O O . SER A 1 189 ? 8.035 7.834 -6.581 1.00 85.44 189 SER A O 1
ATOM 1577 N N . TYR A 1 190 ? 7.880 6.686 -4.650 1.00 83.62 190 TYR A N 1
ATOM 1578 C CA . TYR A 1 190 ? 7.965 5.332 -5.212 1.00 83.62 190 TYR A CA 1
ATOM 1579 C C . TYR A 1 190 ? 6.915 4.389 -4.600 1.00 83.62 190 TYR A C 1
ATOM 1581 O O . TYR A 1 190 ? 7.279 3.458 -3.877 1.00 83.62 190 TYR A O 1
ATOM 1589 N N . PRO A 1 191 ? 5.611 4.620 -4.827 1.00 86.94 191 PRO A N 1
ATOM 1590 C CA . PRO A 1 191 ? 4.579 3.789 -4.233 1.00 86.94 191 PRO A CA 1
ATOM 1591 C C . PRO A 1 191 ? 4.465 2.452 -4.965 1.00 86.94 191 PRO A C 1
ATOM 1593 O O . PRO A 1 191 ? 4.652 2.346 -6.183 1.00 86.94 191 PRO A O 1
ATOM 1596 N N . THR A 1 192 ? 4.096 1.429 -4.206 1.00 86.44 192 THR A N 1
ATOM 1597 C CA . THR A 1 192 ? 3.841 0.076 -4.695 1.00 86.44 192 THR A CA 1
ATOM 1598 C C . THR A 1 192 ? 2.367 -0.294 -4.536 1.00 86.44 192 THR A C 1
ATOM 1600 O O . THR A 1 192 ? 1.635 0.281 -3.732 1.00 86.44 192 THR A O 1
ATOM 1603 N N . MET A 1 193 ? 1.913 -1.311 -5.275 1.00 83.56 193 MET A N 1
ATOM 1604 C CA . MET A 1 193 ? 0.576 -1.890 -5.062 1.00 83.56 193 MET A CA 1
ATOM 1605 C C . MET A 1 193 ? 0.419 -2.549 -3.687 1.00 83.56 193 MET A C 1
ATOM 1607 O O . MET A 1 193 ? -0.692 -2.738 -3.204 1.00 83.56 193 MET A O 1
ATOM 1611 N N . THR A 1 194 ? 1.521 -2.903 -3.033 1.00 85.88 194 THR A N 1
ATOM 1612 C CA . THR A 1 194 ? 1.480 -3.474 -1.687 1.00 85.88 194 THR A CA 1
ATOM 1613 C C . THR A 1 194 ? 1.054 -2.430 -0.660 1.00 85.88 194 THR A C 1
ATOM 1615 O O . THR A 1 194 ? 0.295 -2.750 0.255 1.00 85.88 194 THR A O 1
ATOM 1618 N N . ASP A 1 195 ? 1.460 -1.170 -0.846 1.00 86.81 195 ASP A N 1
ATOM 1619 C CA . ASP A 1 195 ? 1.086 -0.070 0.050 1.00 86.81 195 ASP A CA 1
ATOM 1620 C C . ASP A 1 195 ? -0.433 0.119 0.095 1.00 86.81 195 ASP A C 1
ATOM 1622 O O . ASP A 1 195 ? -0.997 0.422 1.150 1.00 86.81 195 ASP A O 1
ATOM 1626 N N . SER A 1 196 ? -1.117 -0.144 -1.025 1.00 88.12 196 SER A N 1
ATOM 1627 C CA . SER A 1 196 ? -2.573 -0.119 -1.061 1.00 88.12 196 SER A CA 1
ATOM 1628 C C . SER A 1 196 ? -3.257 -1.330 -0.471 1.00 88.12 196 SER A C 1
ATOM 1630 O O . SER A 1 196 ? -4.264 -1.178 0.222 1.00 88.12 196 SER A O 1
ATOM 1632 N N . ALA A 1 197 ? -2.691 -2.519 -0.657 1.00 89.56 197 ALA A N 1
ATOM 1633 C CA . ALA A 1 197 ? -3.206 -3.724 -0.022 1.00 89.56 197 ALA A CA 1
ATOM 1634 C C . ALA A 1 197 ? -3.285 -3.572 1.509 1.00 89.56 197 ALA A C 1
ATOM 1636 O O . ALA A 1 197 ? -4.259 -4.018 2.118 1.00 89.56 197 ALA A O 1
ATOM 1637 N N . ILE A 1 198 ? -2.314 -2.882 2.123 1.00 90.88 198 ILE A N 1
ATOM 1638 C CA . ILE A 1 198 ? -2.276 -2.668 3.574 1.00 90.88 198 ILE A CA 1
ATOM 1639 C C . ILE A 1 198 ? -3.504 -1.887 4.050 1.00 90.88 198 ILE A C 1
ATOM 1641 O O . ILE A 1 198 ? -4.255 -2.391 4.886 1.00 90.88 198 ILE A O 1
ATOM 1645 N N . TYR A 1 199 ? -3.767 -0.686 3.525 1.00 91.75 199 TYR A N 1
ATOM 1646 C CA . TYR A 1 199 ? -4.915 0.086 4.008 1.00 91.75 199 TYR A CA 1
ATOM 1647 C C . TYR A 1 199 ? -6.256 -0.502 3.548 1.00 91.75 199 TYR A C 1
ATOM 1649 O O . TYR A 1 199 ? -7.232 -0.398 4.291 1.00 91.75 199 TYR A O 1
ATOM 1657 N N . LEU A 1 200 ? -6.320 -1.165 2.385 1.00 91.31 200 LEU A N 1
ATOM 1658 C CA . LEU A 1 200 ? -7.531 -1.860 1.933 1.00 91.31 200 LEU A CA 1
ATOM 1659 C C . LEU A 1 200 ? -7.890 -3.026 2.864 1.00 91.31 200 LEU A C 1
ATOM 1661 O O . LEU A 1 200 ? -9.065 -3.218 3.171 1.00 91.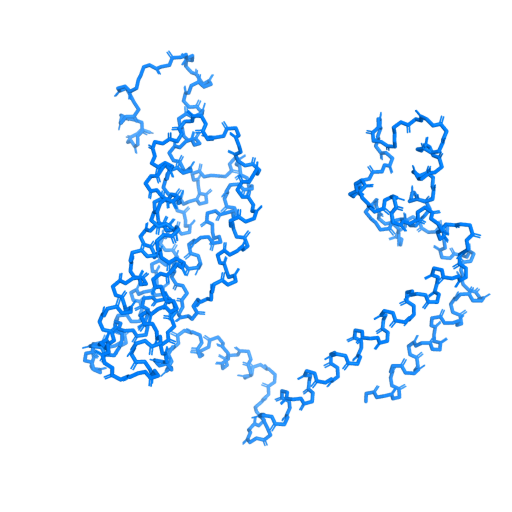31 200 LEU A O 1
ATOM 1665 N N . SER A 1 201 ? -6.895 -3.756 3.383 1.00 91.56 201 SER A N 1
ATOM 1666 C CA . SER A 1 201 ? -7.118 -4.846 4.346 1.00 91.56 201 SER A CA 1
ATOM 1667 C C . SER A 1 201 ? -7.719 -4.369 5.675 1.00 91.56 201 SER A C 1
ATOM 1669 O O . SER A 1 201 ? -8.404 -5.130 6.354 1.00 91.56 201 SER A O 1
ATOM 1671 N N . LEU A 1 202 ? -7.513 -3.094 6.023 1.00 89.75 202 LEU A N 1
ATOM 1672 C CA . LEU A 1 202 ? -8.037 -2.467 7.238 1.00 89.75 202 LEU A CA 1
ATOM 1673 C C . LEU A 1 202 ? -9.459 -1.904 7.064 1.00 89.75 202 LEU A C 1
ATOM 1675 O O . LEU A 1 202 ? -10.082 -1.527 8.056 1.00 89.75 202 LEU A O 1
ATOM 1679 N N . LEU A 1 203 ? -10.009 -1.867 5.843 1.00 89.06 203 LEU A N 1
ATOM 1680 C CA . LEU A 1 203 ? -11.363 -1.355 5.583 1.00 89.06 203 LEU A CA 1
ATOM 1681 C C . LEU A 1 203 ? -12.487 -2.035 6.387 1.00 89.06 203 LEU A C 1
ATOM 1683 O O . LEU A 1 203 ? -13.390 -1.313 6.820 1.00 89.06 203 LEU A O 1
ATOM 1687 N N . PRO A 1 204 ? -12.470 -3.361 6.651 1.00 89.12 204 PRO A N 1
ATOM 1688 C CA . PRO A 1 204 ? -13.522 -4.020 7.429 1.00 89.12 204 PRO A CA 1
ATOM 1689 C C . PRO A 1 204 ? -13.694 -3.457 8.849 1.00 89.12 204 PRO A C 1
ATOM 1691 O O . PRO A 1 204 ? -14.789 -3.498 9.405 1.00 89.12 204 PRO A O 1
ATOM 1694 N N . ILE A 1 205 ? -12.653 -2.851 9.428 1.00 88.50 205 ILE A N 1
ATOM 1695 C CA . ILE A 1 205 ? -12.734 -2.190 10.742 1.00 88.50 205 ILE A CA 1
ATOM 1696 C C . ILE A 1 205 ? -13.734 -1.017 10.702 1.00 88.50 205 ILE A C 1
ATOM 1698 O O . ILE A 1 205 ? -14.390 -0.698 11.696 1.00 88.50 205 ILE A O 1
ATOM 1702 N N . PHE A 1 206 ? -13.916 -0.396 9.535 1.00 86.62 206 PHE A N 1
ATOM 1703 C CA . PHE A 1 206 ? -14.770 0.773 9.338 1.00 86.62 206 PHE A CA 1
ATOM 1704 C C . PHE A 1 206 ? -16.163 0.437 8.783 1.00 86.62 206 PHE A C 1
ATOM 1706 O O . PHE A 1 206 ? -16.864 1.339 8.325 1.00 86.62 206 PHE A O 1
ATOM 1713 N N . LEU A 1 207 ? -16.629 -0.816 8.884 1.00 84.81 207 LEU A N 1
ATOM 1714 C CA . LEU A 1 207 ? -17.974 -1.219 8.434 1.00 84.81 207 LEU A CA 1
ATOM 1715 C C . LEU A 1 207 ? -19.095 -0.350 9.028 1.00 84.81 207 LEU A C 1
ATOM 1717 O O . LEU A 1 207 ? -20.068 -0.036 8.347 1.00 84.81 207 LEU A O 1
ATOM 1721 N N . SER A 1 208 ? -18.938 0.127 10.269 1.00 83.62 208 SER A N 1
ATOM 1722 C CA . SER A 1 208 ? -19.924 1.029 10.887 1.00 83.62 208 SER A CA 1
ATOM 1723 C C . SER A 1 208 ? -20.017 2.412 10.221 1.00 83.62 208 SER A C 1
ATOM 1725 O O . SER A 1 208 ? -21.027 3.097 10.379 1.00 83.62 208 SER A O 1
ATOM 1727 N N . LEU A 1 209 ? -18.982 2.839 9.489 1.00 85.00 209 LEU A N 1
ATOM 1728 C CA . LEU A 1 209 ? -18.965 4.097 8.738 1.00 85.00 209 LEU A CA 1
ATOM 1729 C C . LEU A 1 209 ? -19.577 3.930 7.344 1.00 85.00 209 LEU A C 1
ATOM 1731 O O . LEU A 1 209 ? -20.096 4.904 6.806 1.00 85.00 209 LEU A O 1
ATOM 1735 N N . HIS A 1 210 ? -19.588 2.712 6.796 1.00 82.50 210 HIS A N 1
ATOM 1736 C CA . HIS A 1 210 ? -20.094 2.426 5.452 1.00 82.50 210 HIS A CA 1
ATOM 1737 C C . HIS A 1 210 ? -21.545 2.891 5.240 1.00 82.50 210 HIS A C 1
ATOM 1739 O O . HIS A 1 210 ? -21.893 3.358 4.163 1.00 82.50 210 HIS A O 1
ATOM 1745 N N . LYS A 1 211 ? -22.383 2.874 6.288 1.00 83.50 211 LYS A N 1
ATOM 1746 C CA . LYS A 1 211 ? -23.769 3.382 6.236 1.00 83.50 211 LYS A CA 1
ATOM 1747 C C . LYS A 1 211 ? -23.869 4.864 5.831 1.00 83.50 211 LYS A C 1
ATOM 1749 O O . LYS A 1 211 ? -24.900 5.296 5.323 1.00 83.50 211 LYS A O 1
ATOM 1754 N N . TYR A 1 212 ? -22.832 5.656 6.100 1.00 84.62 212 TYR A N 1
ATOM 1755 C CA . TYR A 1 212 ? -22.814 7.101 5.852 1.00 84.62 212 TYR A CA 1
ATOM 1756 C C . TYR A 1 212 ? -22.065 7.493 4.571 1.00 84.62 212 TYR A C 1
ATOM 1758 O O . TYR A 1 212 ? -22.143 8.666 4.184 1.00 84.62 212 TYR A O 1
ATOM 1766 N N . ALA A 1 213 ? -21.399 6.525 3.937 1.00 84.75 213 ALA A N 1
ATOM 1767 C CA . ALA A 1 213 ? -20.602 6.680 2.731 1.00 84.75 213 ALA A CA 1
ATOM 1768 C C . ALA A 1 213 ? -21.485 6.993 1.515 1.00 84.75 213 ALA A C 1
ATOM 1770 O O . ALA A 1 213 ? -22.601 6.482 1.396 1.00 84.75 213 ALA A O 1
ATOM 1771 N N . ARG A 1 214 ? -21.012 7.870 0.621 1.00 84.06 214 ARG A N 1
ATOM 1772 C CA . ARG A 1 214 ? -21.776 8.309 -0.565 1.00 84.06 214 ARG A CA 1
ATOM 1773 C C . ARG A 1 214 ? -21.216 7.739 -1.861 1.00 84.06 214 ARG A C 1
ATOM 1775 O O . ARG A 1 214 ? -21.980 7.434 -2.771 1.00 84.06 214 ARG A O 1
ATOM 1782 N N . TRP A 1 215 ? -19.896 7.599 -1.948 1.00 86.62 215 TRP A N 1
ATOM 1783 C CA . TRP A 1 215 ? -19.198 7.342 -3.211 1.00 86.62 215 TRP A CA 1
ATOM 1784 C C . TRP A 1 215 ? -18.682 5.908 -3.346 1.00 86.62 215 TRP A C 1
ATOM 1786 O O . TRP A 1 215 ? -17.908 5.614 -4.253 1.00 86.62 215 TRP A O 1
ATOM 1796 N N . THR A 1 216 ? -19.122 4.991 -2.482 1.00 87.44 216 THR A N 1
ATOM 1797 C CA . THR A 1 216 ? -18.546 3.644 -2.389 1.00 87.44 216 THR A CA 1
ATOM 1798 C C . THR A 1 216 ? -18.602 2.857 -3.697 1.00 87.44 216 THR A C 1
ATOM 1800 O O . THR A 1 216 ? -17.603 2.246 -4.070 1.00 87.44 216 THR A O 1
ATOM 1803 N N . LEU A 1 217 ? -19.724 2.895 -4.427 1.00 88.88 217 LEU A N 1
ATOM 1804 C CA . LEU A 1 217 ? -19.841 2.201 -5.716 1.00 88.88 217 LEU A CA 1
ATOM 1805 C C . LEU A 1 217 ? -18.834 2.757 -6.727 1.00 88.88 217 LEU A C 1
ATOM 1807 O O . LEU A 1 217 ? -18.098 1.993 -7.347 1.00 88.88 217 LEU A O 1
ATOM 1811 N N . VAL A 1 218 ? -18.761 4.085 -6.847 1.00 92.00 218 VAL A N 1
ATOM 1812 C CA . VAL A 1 218 ? -17.843 4.764 -7.773 1.00 92.00 218 VAL A CA 1
ATOM 1813 C C . VAL A 1 218 ? -16.394 4.412 -7.445 1.00 92.00 218 VAL A C 1
ATOM 1815 O O . VAL A 1 218 ? -15.635 4.052 -8.343 1.00 92.00 218 VAL A O 1
ATOM 1818 N N . ILE A 1 219 ? -16.022 4.434 -6.163 1.00 92.25 219 ILE A N 1
ATOM 1819 C CA . ILE A 1 219 ? -14.679 4.066 -5.702 1.00 92.25 219 ILE A CA 1
ATOM 1820 C C . ILE A 1 219 ? -14.379 2.600 -6.038 1.00 92.25 219 ILE A C 1
ATOM 1822 O O . ILE A 1 219 ? -13.338 2.322 -6.628 1.00 92.25 219 ILE A O 1
ATOM 1826 N N . ALA A 1 220 ? -15.288 1.672 -5.724 1.00 91.38 220 ALA A N 1
ATOM 1827 C CA . ALA A 1 220 ? -15.091 0.240 -5.951 1.00 91.38 220 ALA A CA 1
ATOM 1828 C C . ALA A 1 220 ? -14.934 -0.104 -7.440 1.00 91.38 220 ALA A C 1
ATOM 1830 O O . ALA A 1 220 ? -14.022 -0.843 -7.810 1.00 91.38 220 ALA A O 1
ATOM 1831 N N . VAL A 1 221 ? -15.778 0.469 -8.304 1.00 94.19 221 VAL A N 1
ATOM 1832 C CA . VAL A 1 221 ? -15.686 0.270 -9.758 1.00 94.19 221 VAL A CA 1
ATOM 1833 C C . VAL A 1 221 ? -14.397 0.879 -10.302 1.00 94.19 221 VAL A C 1
ATOM 1835 O O . VAL A 1 221 ? -13.680 0.217 -11.050 1.00 94.19 221 VAL A O 1
ATOM 1838 N N . THR A 1 222 ? -14.046 2.098 -9.888 1.00 93.31 222 THR A N 1
ATOM 1839 C CA . THR A 1 222 ? -12.804 2.749 -10.336 1.00 93.31 222 THR A CA 1
ATOM 1840 C C . THR A 1 222 ? -11.584 1.916 -9.938 1.00 93.31 222 THR A C 1
ATOM 1842 O O . THR A 1 222 ? -10.722 1.648 -10.771 1.00 93.31 222 THR A O 1
ATOM 1845 N N . TRP A 1 223 ? -11.547 1.398 -8.711 1.00 91.81 223 TRP A N 1
ATOM 1846 C CA . TRP A 1 223 ? -10.493 0.490 -8.260 1.00 91.81 223 TRP A CA 1
ATOM 1847 C C . TRP A 1 223 ? -10.422 -0.800 -9.076 1.00 91.81 223 TRP A C 1
ATOM 1849 O O . TRP A 1 223 ? -9.346 -1.158 -9.554 1.00 91.81 223 TRP A O 1
ATOM 1859 N N . ALA A 1 224 ? -11.557 -1.471 -9.282 1.00 93.06 224 ALA A N 1
ATOM 1860 C CA . ALA A 1 224 ? -11.616 -2.696 -10.073 1.00 93.06 224 ALA A CA 1
ATOM 1861 C C . ALA A 1 224 ? -11.116 -2.466 -11.509 1.00 93.06 224 ALA A C 1
ATOM 1863 O O . ALA A 1 224 ? -10.319 -3.250 -12.024 1.00 93.06 224 ALA A O 1
ATOM 1864 N N . THR A 1 225 ? -11.518 -1.354 -12.133 1.00 93.88 225 THR A N 1
ATOM 1865 C CA . THR A 1 225 ? -11.038 -0.990 -13.474 1.00 93.88 225 THR A CA 1
ATOM 1866 C C . THR A 1 225 ? -9.537 -0.702 -13.492 1.00 93.88 225 THR A C 1
ATOM 1868 O O . THR A 1 225 ? -8.849 -1.192 -14.384 1.00 93.88 225 THR A O 1
ATOM 1871 N N . CYS A 1 226 ? -8.990 -0.001 -12.493 1.00 92.81 226 CYS A N 1
ATOM 1872 C CA . CYS A 1 226 ? -7.554 0.288 -12.415 1.00 92.81 226 CYS A CA 1
ATOM 1873 C C . CYS A 1 226 ? -6.712 -0.987 -12.259 1.00 92.81 226 CYS A C 1
ATOM 1875 O O . CYS A 1 226 ? -5.698 -1.130 -12.938 1.00 92.81 226 CYS A O 1
ATOM 1877 N N . VAL A 1 227 ? -7.144 -1.943 -11.427 1.00 90.75 227 VAL A N 1
ATOM 1878 C CA . VAL A 1 227 ? -6.435 -3.223 -11.224 1.00 90.75 227 VAL A CA 1
ATOM 1879 C C . VAL A 1 227 ? -6.324 -4.025 -12.523 1.00 90.75 227 VAL A C 1
ATOM 1881 O O . VAL A 1 227 ? -5.300 -4.661 -12.764 1.00 90.75 227 VAL A O 1
ATOM 1884 N N . VAL A 1 228 ? -7.348 -3.975 -13.380 1.00 93.12 228 VAL A N 1
ATOM 1885 C CA . VAL A 1 228 ? -7.334 -4.656 -14.683 1.00 93.12 228 VAL A CA 1
ATOM 1886 C C . VAL A 1 228 ? -6.536 -3.866 -15.719 1.00 93.12 228 VAL A C 1
ATOM 1888 O O . VAL A 1 228 ? -5.729 -4.441 -16.449 1.00 93.12 228 VAL A O 1
ATOM 1891 N N . LEU A 1 229 ? -6.737 -2.549 -15.797 1.00 92.69 229 LEU A N 1
ATOM 1892 C CA . LEU A 1 229 ? -6.145 -1.721 -16.846 1.00 92.69 229 LEU A CA 1
ATOM 1893 C C . LEU A 1 229 ? -4.643 -1.491 -16.658 1.00 92.69 229 LEU A C 1
ATOM 1895 O O . LEU A 1 229 ? -3.926 -1.457 -17.653 1.00 92.69 229 LEU A O 1
ATOM 1899 N N . LEU A 1 230 ? -4.138 -1.381 -15.426 1.00 90.62 230 LEU A N 1
ATOM 1900 C CA . LEU A 1 230 ? -2.710 -1.148 -15.173 1.00 90.62 230 LEU A CA 1
ATOM 1901 C C . LEU A 1 230 ? -1.787 -2.213 -15.795 1.00 90.62 230 LEU A C 1
ATOM 1903 O O . LEU A 1 230 ? -0.910 -1.833 -16.574 1.00 90.62 230 LEU A O 1
ATOM 1907 N N . PRO A 1 231 ? -1.963 -3.528 -15.548 1.00 91.62 231 PRO A N 1
ATOM 1908 C CA . PRO A 1 231 ? -1.113 -4.547 -16.165 1.00 91.62 231 PRO A CA 1
ATOM 1909 C C . PRO A 1 231 ? -1.308 -4.644 -17.684 1.00 91.62 231 PRO A C 1
ATOM 1911 O O . PRO A 1 231 ? -0.360 -4.965 -18.403 1.00 91.62 231 PRO A O 1
ATOM 1914 N N . VAL A 1 232 ? -2.513 -4.357 -18.192 1.00 91.50 232 VAL A N 1
ATOM 1915 C CA . VAL A 1 232 ? -2.794 -4.351 -19.636 1.00 91.50 232 VAL A CA 1
ATOM 1916 C C . VAL A 1 232 ? -2.038 -3.213 -20.319 1.00 91.50 232 VAL A C 1
ATOM 1918 O O . VAL A 1 232 ? -1.271 -3.469 -21.246 1.00 91.50 232 VAL A O 1
ATOM 1921 N N . MET A 1 233 ? -2.185 -1.982 -19.824 1.00 92.25 233 MET A N 1
ATOM 1922 C CA . MET A 1 233 ? -1.513 -0.805 -20.380 1.00 92.25 233 MET A CA 1
ATOM 1923 C C . MET A 1 233 ? 0.006 -0.911 -20.249 1.00 92.25 233 MET A C 1
ATOM 1925 O O . MET A 1 233 ? 0.720 -0.590 -21.197 1.00 92.25 233 MET A O 1
ATOM 1929 N N . TRP A 1 234 ? 0.503 -1.449 -19.129 1.00 88.12 234 TRP A N 1
ATOM 1930 C CA . TRP A 1 234 ? 1.926 -1.733 -18.949 1.00 88.12 234 TRP A CA 1
ATOM 1931 C C . TRP A 1 234 ? 2.467 -2.672 -20.027 1.00 88.12 234 TRP A C 1
ATOM 1933 O O . TRP A 1 234 ? 3.478 -2.377 -20.660 1.00 88.12 234 TRP A O 1
ATOM 1943 N N . ARG A 1 235 ? 1.789 -3.804 -20.268 1.00 89.75 235 ARG A N 1
ATOM 1944 C CA . ARG A 1 235 ? 2.229 -4.764 -21.290 1.00 89.75 235 ARG A CA 1
ATOM 1945 C C . ARG A 1 235 ? 2.153 -4.186 -22.697 1.00 89.75 235 ARG A C 1
ATOM 1947 O O . ARG A 1 235 ? 3.086 -4.397 -23.464 1.00 89.75 235 ARG A O 1
ATOM 1954 N N . MET A 1 236 ? 1.094 -3.448 -23.028 1.00 90.69 236 MET A N 1
ATOM 1955 C CA . MET A 1 236 ? 0.968 -2.823 -24.349 1.00 90.69 236 MET A CA 1
ATOM 1956 C C . MET A 1 236 ? 2.079 -1.801 -24.606 1.00 90.69 236 MET A C 1
ATOM 1958 O O . MET A 1 236 ? 2.578 -1.716 -25.726 1.00 90.69 236 MET A O 1
ATOM 1962 N N . TRP A 1 237 ? 2.481 -1.054 -23.577 1.00 92.50 237 TRP A N 1
ATOM 1963 C CA . TRP A 1 237 ? 3.554 -0.074 -23.680 1.00 92.50 237 TRP A CA 1
ATOM 1964 C C . TRP A 1 237 ? 4.949 -0.715 -23.698 1.00 92.50 237 TRP A C 1
ATOM 1966 O O . TRP A 1 237 ? 5.689 -0.523 -24.657 1.00 92.50 237 TRP A O 1
ATOM 1976 N N . ILE A 1 238 ? 5.304 -1.500 -22.676 1.00 85.25 238 ILE A N 1
ATOM 1977 C CA . ILE A 1 238 ? 6.675 -2.006 -22.487 1.00 85.25 238 ILE A CA 1
ATOM 1978 C C . ILE A 1 238 ? 6.971 -3.245 -23.336 1.00 85.25 238 ILE A C 1
ATOM 1980 O O . ILE A 1 238 ? 8.062 -3.363 -23.884 1.00 85.25 238 ILE A O 1
ATOM 1984 N N . VAL A 1 239 ? 6.033 -4.194 -23.422 1.00 86.69 239 VAL A N 1
ATOM 1985 C CA . VAL A 1 239 ? 6.287 -5.498 -24.062 1.00 86.69 239 VAL A CA 1
ATOM 1986 C C . VAL A 1 239 ? 5.920 -5.458 -25.539 1.00 86.69 239 VAL A C 1
ATOM 1988 O O . VAL A 1 239 ? 6.707 -5.867 -26.386 1.00 86.69 239 VAL A O 1
ATOM 1991 N N . SER A 1 240 ? 4.716 -4.980 -25.850 1.00 87.62 240 SER A N 1
ATOM 1992 C CA . SER A 1 240 ? 4.197 -4.972 -27.220 1.00 87.62 240 SER A CA 1
ATOM 1993 C C . SER A 1 240 ? 4.641 -3.753 -28.031 1.00 87.62 240 SER A C 1
ATOM 1995 O O . SER A 1 240 ? 4.544 -3.791 -29.253 1.00 87.62 240 SER A O 1
ATOM 1997 N N . GLY A 1 241 ? 5.087 -2.668 -27.383 1.00 87.25 241 GLY A N 1
ATOM 1998 C CA . GLY A 1 241 ? 5.515 -1.429 -28.049 1.00 87.25 241 GLY A CA 1
ATOM 1999 C C . GLY A 1 241 ? 4.409 -0.686 -28.812 1.00 87.25 241 GLY A C 1
ATOM 2000 O O . GLY A 1 241 ? 4.690 0.281 -29.513 1.00 87.25 241 GLY A O 1
ATOM 2001 N N . SER A 1 242 ? 3.152 -1.126 -28.697 1.00 86.50 242 SER A N 1
ATOM 2002 C CA . SER A 1 242 ? 1.997 -0.555 -29.398 1.00 86.50 242 SER A CA 1
ATOM 2003 C C . SER A 1 242 ? 1.250 0.496 -28.569 1.00 86.50 242 SER A C 1
ATOM 2005 O O . SER A 1 242 ? 0.398 1.204 -29.098 1.00 86.50 242 SER A O 1
ATOM 2007 N N . GLY A 1 243 ? 1.510 0.561 -27.258 1.00 82.19 243 GLY A N 1
ATOM 2008 C CA . GLY A 1 243 ? 0.904 1.509 -26.322 1.00 82.19 243 GLY A CA 1
ATOM 2009 C C . GLY A 1 243 ? 1.835 2.671 -25.966 1.00 82.19 243 GLY A C 1
ATOM 2010 O O . GLY A 1 243 ? 3.049 2.511 -25.907 1.00 82.19 243 GLY A O 1
ATOM 2011 N N . ASN A 1 244 ? 1.259 3.842 -25.688 1.00 89.88 244 ASN A N 1
ATOM 2012 C CA . ASN A 1 244 ? 1.977 5.024 -25.197 1.00 89.88 244 ASN A CA 1
ATOM 2013 C C . ASN A 1 244 ? 2.002 5.054 -23.651 1.00 89.88 244 ASN A C 1
ATOM 2015 O O . ASN A 1 244 ? 0.998 4.728 -23.010 1.00 89.88 244 ASN A O 1
ATOM 2019 N N . ALA A 1 245 ? 3.114 5.515 -23.068 1.00 87.38 245 ALA A N 1
ATOM 2020 C CA . ALA A 1 245 ? 3.288 5.806 -21.641 1.00 87.38 245 ALA A CA 1
ATOM 2021 C C . ALA A 1 245 ? 2.129 6.617 -21.038 1.00 87.38 245 ALA A C 1
ATOM 2023 O O . ALA A 1 245 ? 1.714 6.366 -19.907 1.00 87.38 245 ALA A O 1
ATOM 2024 N N . ASN A 1 246 ? 1.560 7.542 -21.815 1.00 91.69 246 ASN A N 1
ATOM 2025 C CA . ASN A 1 246 ? 0.466 8.417 -21.393 1.00 91.69 246 ASN A CA 1
ATOM 2026 C C . ASN A 1 246 ? -0.782 7.629 -20.972 1.00 91.69 246 ASN A C 1
ATOM 2028 O O . ASN A 1 246 ? -1.471 8.028 -20.037 1.00 91.69 246 ASN A O 1
ATOM 2032 N N . PHE A 1 247 ? -1.072 6.496 -21.626 1.00 91.62 247 PHE A N 1
ATOM 2033 C CA . PHE A 1 247 ? -2.218 5.658 -21.262 1.00 91.62 247 PHE A CA 1
ATOM 2034 C C . PHE A 1 247 ? -1.995 4.963 -19.924 1.00 91.62 247 PHE A C 1
ATOM 2036 O O . PHE A 1 247 ? -2.894 4.938 -19.088 1.00 91.62 247 PHE A O 1
ATOM 2043 N N . TYR A 1 248 ? -0.789 4.438 -19.698 1.00 90.69 248 TYR A N 1
ATOM 2044 C CA . TYR A 1 248 ? -0.433 3.853 -18.410 1.00 90.69 248 TYR A CA 1
ATOM 2045 C C . TYR A 1 248 ? -0.497 4.912 -17.299 1.00 90.69 248 TYR A C 1
ATOM 2047 O O . TYR A 1 248 ? -1.133 4.683 -16.269 1.00 90.69 248 TYR A O 1
ATOM 2055 N N . PHE A 1 249 ? 0.051 6.106 -17.546 1.00 92.62 249 PHE A N 1
ATOM 2056 C CA . PHE A 1 249 ? -0.003 7.212 -16.594 1.00 92.62 249 PHE A CA 1
ATOM 2057 C C . PHE A 1 249 ? -1.436 7.677 -16.285 1.00 92.62 249 PHE A C 1
ATOM 2059 O O . PHE A 1 249 ? -1.784 7.867 -15.119 1.00 92.62 249 PHE A O 1
ATOM 2066 N N . ALA A 1 250 ? -2.306 7.790 -17.292 1.00 93.38 250 ALA A N 1
ATOM 2067 C CA . ALA A 1 250 ? -3.707 8.156 -17.085 1.00 93.38 250 ALA A CA 1
ATOM 2068 C C . ALA A 1 250 ? -4.417 7.188 -16.123 1.00 93.38 250 ALA A C 1
ATOM 2070 O O . ALA A 1 250 ? -5.137 7.622 -15.223 1.00 93.38 250 ALA A O 1
ATOM 2071 N N . VAL A 1 251 ? -4.158 5.881 -16.248 1.00 93.00 251 VAL A N 1
ATOM 2072 C CA . VAL A 1 251 ? -4.715 4.884 -15.324 1.00 93.00 251 VAL A CA 1
ATOM 2073 C C . VAL A 1 251 ? -4.115 5.030 -13.919 1.00 93.00 251 VAL A C 1
ATOM 2075 O O . VAL A 1 251 ? -4.858 4.945 -12.942 1.00 93.00 251 VAL A O 1
ATOM 2078 N N . THR A 1 252 ? -2.812 5.312 -13.781 1.00 92.00 252 THR A N 1
ATOM 2079 C CA . THR A 1 252 ? -2.211 5.594 -12.458 1.00 92.00 252 THR A CA 1
ATOM 2080 C C . THR A 1 252 ? -2.802 6.844 -11.797 1.00 92.00 252 THR A C 1
ATOM 2082 O O . THR A 1 252 ? -3.010 6.863 -10.586 1.00 92.00 252 THR A O 1
ATOM 2085 N N . LEU A 1 253 ? -3.177 7.859 -12.581 1.00 92.62 253 LEU A N 1
ATOM 2086 C CA . LEU A 1 253 ? -3.837 9.060 -12.074 1.00 92.62 253 LEU A CA 1
ATOM 2087 C C . LEU A 1 253 ? -5.271 8.767 -11.608 1.00 92.62 253 LEU A C 1
ATOM 2089 O O . LEU A 1 253 ? -5.663 9.200 -10.524 1.00 92.62 253 LEU A O 1
ATOM 2093 N N . CYS A 1 254 ? -6.033 7.970 -12.367 1.00 94.19 254 CYS A N 1
ATOM 2094 C CA . CYS A 1 254 ? -7.338 7.466 -11.924 1.00 94.19 254 CYS A CA 1
ATOM 2095 C C . CYS A 1 254 ? -7.228 6.641 -10.633 1.00 94.19 254 CYS A C 1
ATOM 2097 O O . CYS A 1 254 ? -8.071 6.764 -9.744 1.00 94.19 254 CYS A O 1
ATOM 2099 N N . TYR A 1 255 ? -6.170 5.842 -10.502 1.00 93.19 255 TYR A N 1
ATOM 2100 C CA . TYR A 1 255 ? -5.883 5.062 -9.305 1.00 93.19 255 TYR A CA 1
ATOM 2101 C C . TYR A 1 255 ? -5.619 5.955 -8.080 1.00 93.19 255 TYR A C 1
ATOM 2103 O O . TYR A 1 255 ? -6.270 5.783 -7.048 1.00 93.19 255 TYR A O 1
ATOM 2111 N N . SER A 1 256 ? -4.753 6.969 -8.191 1.00 92.56 256 SER A N 1
ATOM 2112 C CA . SER A 1 256 ? -4.528 7.944 -7.111 1.00 92.56 256 SER A CA 1
ATOM 2113 C C . SER A 1 256 ? -5.785 8.759 -6.783 1.00 92.56 256 SER A C 1
ATOM 2115 O O . SER A 1 256 ? -6.058 9.047 -5.619 1.00 92.56 256 SER A O 1
ATOM 2117 N N . MET A 1 257 ? -6.611 9.086 -7.779 1.00 92.56 257 MET A N 1
ATOM 2118 C CA . MET A 1 257 ? -7.895 9.757 -7.555 1.00 92.56 257 MET A CA 1
ATOM 2119 C C . MET A 1 257 ? -8.863 8.876 -6.753 1.00 92.56 257 MET A C 1
ATOM 2121 O O . MET A 1 257 ? -9.510 9.353 -5.819 1.00 92.56 257 MET A O 1
ATOM 2125 N N . ALA A 1 258 ? -8.920 7.576 -7.051 1.00 93.69 258 ALA A N 1
ATOM 2126 C CA . ALA A 1 258 ? -9.730 6.625 -6.297 1.00 93.69 258 ALA A CA 1
ATOM 2127 C C . ALA A 1 258 ? -9.267 6.492 -4.832 1.00 93.69 258 ALA A C 1
ATOM 2129 O O . ALA A 1 258 ? -10.101 6.351 -3.936 1.00 93.69 258 ALA A O 1
ATOM 2130 N N . GLN A 1 259 ? -7.958 6.588 -4.571 1.00 93.62 259 GLN A N 1
ATOM 2131 C CA . GLN A 1 259 ? -7.395 6.651 -3.214 1.00 93.62 259 GLN A CA 1
ATOM 2132 C C . GLN A 1 259 ? -7.858 7.899 -2.453 1.00 93.62 259 GLN A C 1
ATOM 2134 O O . GLN A 1 259 ? -8.330 7.792 -1.321 1.00 93.62 259 GLN A O 1
ATOM 2139 N N . ILE A 1 260 ? -7.781 9.075 -3.081 1.00 92.69 260 ILE A N 1
ATOM 2140 C CA . ILE A 1 260 ? -8.207 10.348 -2.477 1.00 92.69 260 ILE A CA 1
ATOM 2141 C C . ILE A 1 260 ? -9.717 10.353 -2.206 1.00 92.69 260 ILE A C 1
ATOM 2143 O O . ILE A 1 260 ? -10.164 10.842 -1.165 1.00 92.69 260 ILE A O 1
ATOM 2147 N N . PHE A 1 261 ? -10.522 9.773 -3.099 1.00 93.50 261 PHE A N 1
ATOM 2148 C CA . PHE A 1 261 ? -11.957 9.638 -2.862 1.00 93.50 261 PHE A CA 1
ATOM 2149 C C . PHE A 1 261 ? -12.275 8.693 -1.709 1.00 93.50 261 PHE A C 1
ATOM 2151 O O . PHE A 1 261 ? -13.125 9.033 -0.889 1.00 93.50 261 PHE A O 1
ATOM 2158 N N . LEU A 1 262 ? -11.567 7.568 -1.584 1.00 93.69 262 LEU A N 1
ATOM 2159 C CA . LEU A 1 262 ? -11.699 6.683 -0.425 1.00 93.69 262 LEU A CA 1
ATOM 2160 C C . LEU A 1 262 ? -11.346 7.406 0.883 1.00 93.69 262 LEU A C 1
ATOM 2162 O O . LEU A 1 262 ? -12.110 7.343 1.847 1.00 93.69 262 LEU A O 1
ATOM 2166 N N . MET A 1 263 ? -10.228 8.137 0.891 1.00 92.69 263 MET A N 1
ATOM 2167 C CA . MET A 1 263 ? -9.789 8.973 2.012 1.00 92.69 263 MET A CA 1
ATOM 2168 C C . MET A 1 263 ? -10.903 9.949 2.435 1.00 92.69 263 MET A C 1
ATOM 2170 O O . MET A 1 263 ? -11.351 9.972 3.585 1.00 92.69 263 MET A O 1
ATOM 2174 N N . THR A 1 264 ? -11.415 10.708 1.465 1.00 91.81 264 THR A N 1
ATOM 2175 C CA . THR A 1 264 ? -12.423 11.754 1.679 1.00 91.81 264 THR A CA 1
ATOM 2176 C C . THR A 1 264 ? -13.767 11.187 2.142 1.00 91.81 264 THR A C 1
ATOM 2178 O O . THR A 1 264 ? -14.365 11.717 3.080 1.00 91.81 264 THR A O 1
ATOM 2181 N N . ASP A 1 265 ? -14.243 10.096 1.534 1.00 92.44 265 ASP A N 1
ATOM 2182 C CA . ASP A 1 265 ? -15.541 9.479 1.849 1.00 92.44 265 ASP A CA 1
ATOM 2183 C C . ASP A 1 265 ? -15.559 8.903 3.276 1.00 92.44 265 ASP A C 1
ATOM 2185 O O . ASP A 1 265 ? -16.555 9.031 3.994 1.00 92.44 265 ASP A O 1
ATOM 2189 N N . LEU A 1 266 ? -14.432 8.359 3.749 1.00 91.94 266 LEU A N 1
ATOM 2190 C CA . LEU A 1 266 ? -14.285 7.884 5.128 1.00 91.94 266 LEU A CA 1
ATOM 2191 C C . LEU A 1 266 ? -14.247 9.028 6.150 1.00 91.94 266 LEU A C 1
ATOM 2193 O O . LEU A 1 266 ? -14.899 8.933 7.195 1.00 91.94 266 LEU A O 1
ATOM 2197 N N . ILE A 1 267 ? -13.535 10.122 5.856 1.00 91.06 267 ILE A N 1
ATOM 2198 C CA . ILE A 1 267 ? -13.530 11.322 6.711 1.00 91.06 267 ILE A CA 1
ATOM 2199 C C . ILE A 1 267 ? -14.945 11.901 6.802 1.00 91.06 267 ILE A C 1
ATOM 2201 O O . ILE A 1 267 ? -15.447 12.135 7.905 1.00 91.06 267 ILE A O 1
ATOM 2205 N N . TYR A 1 268 ? -15.620 12.058 5.660 1.00 90.25 268 TYR A N 1
ATOM 2206 C CA . TYR A 1 268 ? -16.997 12.541 5.596 1.00 90.25 268 TYR A CA 1
ATOM 2207 C C . TYR A 1 268 ? -17.952 11.649 6.402 1.00 90.25 268 TYR A C 1
ATOM 2209 O O . TYR A 1 268 ? -18.735 12.141 7.217 1.00 90.25 268 TYR A O 1
ATOM 2217 N N . SER A 1 269 ? -17.847 10.329 6.237 1.00 89.62 269 SER A N 1
ATOM 2218 C CA . SER A 1 269 ? -18.670 9.353 6.960 1.00 89.62 269 SER A CA 1
ATOM 2219 C C . SER A 1 269 ? -18.471 9.433 8.473 1.00 89.62 269 SER A C 1
ATOM 2221 O O . SER A 1 269 ? -19.438 9.363 9.233 1.00 89.62 269 SER A O 1
ATOM 2223 N N . ASN A 1 270 ? -17.230 9.630 8.929 1.00 90.00 270 ASN A N 1
ATOM 2224 C CA . ASN A 1 270 ? -16.919 9.800 10.346 1.00 90.00 270 ASN A CA 1
ATOM 2225 C C . ASN A 1 270 ? -17.505 11.098 10.919 1.00 90.00 270 ASN A C 1
ATOM 2227 O O . ASN A 1 270 ? -18.118 11.077 11.987 1.00 90.00 270 ASN A O 1
ATOM 2231 N N . LEU A 1 271 ? -17.353 12.218 10.204 1.00 88.25 271 LEU A N 1
ATOM 2232 C CA . LEU A 1 271 ? -17.927 13.505 10.609 1.00 88.25 271 LEU A CA 1
ATOM 2233 C C . LEU A 1 271 ? -19.455 13.431 10.673 1.00 88.25 271 LEU A C 1
ATOM 2235 O O . LEU A 1 271 ? -20.064 13.881 11.642 1.00 88.25 271 LEU A O 1
ATOM 2239 N N . ARG A 1 272 ? -20.083 12.775 9.693 1.00 85.06 272 ARG A N 1
ATOM 2240 C CA . ARG A 1 272 ? -21.534 12.578 9.662 1.00 85.06 272 ARG A CA 1
ATOM 2241 C C . ARG A 1 272 ? -22.028 11.685 10.798 1.00 85.06 272 ARG A C 1
ATOM 2243 O O . ARG A 1 272 ? -23.055 11.989 11.406 1.00 85.06 272 ARG A O 1
ATOM 2250 N N . LYS A 1 273 ? -21.296 10.615 11.123 1.00 86.38 273 LYS A N 1
ATOM 2251 C CA . LYS A 1 273 ? -21.596 9.757 12.278 1.00 86.38 273 LYS A CA 1
ATOM 2252 C C . LYS A 1 273 ? -21.563 10.560 13.583 1.00 86.38 273 LYS A C 1
ATOM 2254 O O . LYS A 1 273 ? -22.508 10.456 14.359 1.00 86.38 273 LYS A O 1
ATOM 2259 N N . LYS A 1 274 ? -20.537 11.397 13.790 1.00 85.62 274 LYS A N 1
ATOM 2260 C CA . LYS A 1 274 ? -20.435 12.285 14.964 1.00 85.62 274 LYS A CA 1
ATOM 2261 C C . LYS A 1 274 ? -21.592 13.284 15.036 1.00 85.62 274 LYS A C 1
ATOM 2263 O O . LYS A 1 274 ? -22.272 13.343 16.054 1.00 85.62 274 LYS A O 1
ATOM 2268 N N . ALA A 1 275 ? -21.894 13.969 13.933 1.00 82.69 275 ALA A N 1
ATOM 2269 C CA . ALA A 1 275 ? -23.005 14.921 13.873 1.00 82.69 275 ALA A CA 1
ATOM 2270 C C . ALA A 1 275 ? -24.365 14.271 14.201 1.00 82.69 275 ALA A C 1
ATOM 2272 O O . ALA A 1 275 ? -25.191 14.867 14.887 1.00 82.69 275 ALA A O 1
ATOM 2273 N N . THR A 1 276 ? -24.582 13.031 13.749 1.00 81.75 276 THR A N 1
ATOM 2274 C CA . THR A 1 276 ? -25.815 12.273 14.028 1.00 81.75 276 THR A CA 1
ATOM 2275 C C . THR A 1 276 ? -25.919 11.866 15.504 1.00 81.75 276 THR A C 1
ATOM 2277 O O . THR A 1 276 ? -27.016 11.830 16.055 1.00 81.75 276 THR A O 1
ATOM 2280 N N . MET A 1 277 ? -24.789 11.572 16.159 1.00 80.44 277 MET A N 1
ATOM 2281 C CA . MET A 1 277 ? -24.747 11.232 17.587 1.00 80.44 277 MET A CA 1
ATOM 2282 C C . MET A 1 277 ? -24.997 12.447 18.488 1.00 80.44 277 MET A C 1
ATOM 2284 O O . MET A 1 277 ? -25.664 12.312 19.506 1.00 80.44 277 MET A O 1
ATOM 2288 N N . GLU A 1 278 ? -24.494 13.626 18.116 1.00 78.12 278 GLU A N 1
ATOM 2289 C CA . GLU A 1 278 ? -24.603 14.842 18.936 1.00 78.12 278 GLU A CA 1
ATOM 2290 C C . GLU A 1 278 ? -25.981 15.521 18.866 1.00 78.12 278 GLU A C 1
ATOM 2292 O O . GLU A 1 278 ? -26.384 16.177 19.823 1.00 78.12 278 GLU A O 1
ATOM 2297 N N . ARG A 1 279 ? -26.713 15.397 17.749 1.00 63.41 279 ARG A N 1
ATOM 2298 C CA . ARG A 1 279 ? -27.956 16.159 17.499 1.00 63.41 279 ARG A CA 1
ATOM 2299 C C . ARG A 1 279 ? -29.207 15.302 17.251 1.00 63.41 279 ARG A C 1
ATOM 2301 O O . ARG A 1 279 ? -30.284 15.858 17.054 1.00 63.41 279 ARG A O 1
ATOM 2308 N N . GLY A 1 280 ? -29.095 13.972 17.249 1.00 64.06 280 GLY A N 1
ATOM 2309 C CA . GLY A 1 280 ? -30.150 13.088 16.735 1.00 64.06 280 GLY A CA 1
ATOM 2310 C C . GLY A 1 280 ? -30.193 13.060 15.197 1.00 64.06 280 GLY A C 1
ATOM 2311 O O . GLY A 1 280 ? -29.360 13.671 14.531 1.00 64.06 280 GLY A O 1
ATOM 2312 N N . SER A 1 281 ? -31.124 12.296 14.609 1.00 51.19 281 SER A N 1
ATOM 2313 C CA . SER A 1 281 ? -31.183 12.029 13.156 1.00 51.19 281 SER A CA 1
ATOM 2314 C C . SER A 1 281 ? -31.358 13.304 12.315 1.00 51.19 281 SER A C 1
ATOM 2316 O O . SER A 1 281 ? -32.477 13.773 12.125 1.00 51.19 281 SER A O 1
ATOM 2318 N N . ILE A 1 282 ? -30.265 13.827 11.752 1.00 55.31 282 ILE A N 1
ATOM 2319 C CA . ILE A 1 282 ? -30.275 14.986 10.847 1.00 55.31 282 ILE A CA 1
ATOM 2320 C C . ILE A 1 282 ? -30.477 14.545 9.388 1.00 55.31 282 ILE A C 1
ATOM 2322 O O . ILE A 1 282 ? -29.806 13.631 8.892 1.00 55.31 282 ILE A O 1
ATOM 2326 N N . ALA A 1 283 ? -31.380 15.233 8.685 1.00 55.00 283 ALA A N 1
ATOM 2327 C CA . ALA A 1 283 ? -31.579 15.107 7.243 1.00 55.00 283 ALA A CA 1
ATOM 2328 C C . ALA A 1 283 ? -30.326 15.545 6.450 1.00 55.00 283 ALA A C 1
ATOM 2330 O O . ALA A 1 283 ? -29.551 16.393 6.879 1.00 55.00 283 ALA A O 1
ATOM 2331 N N . GLN A 1 284 ? -30.114 14.957 5.268 1.00 53.12 284 GLN A N 1
ATOM 2332 C CA . GLN A 1 284 ? -28.886 15.058 4.453 1.00 53.12 284 GLN A CA 1
ATOM 2333 C C . GLN A 1 284 ? -28.373 16.480 4.136 1.00 53.12 284 GLN A C 1
ATOM 2335 O O . GLN A 1 284 ? -27.203 16.616 3.767 1.00 53.12 284 GLN A O 1
ATOM 2340 N N . THR A 1 285 ? -29.212 17.506 4.266 1.00 49.03 285 THR A N 1
ATOM 2341 C CA . THR A 1 285 ? -28.990 18.889 3.821 1.00 49.03 285 THR A CA 1
ATOM 2342 C C . THR A 1 285 ? -28.142 19.752 4.764 1.00 49.03 285 THR A C 1
ATOM 2344 O O . THR A 1 285 ? -27.409 20.606 4.277 1.00 49.03 285 THR A O 1
ATOM 2347 N N . ASP A 1 286 ? -28.118 19.493 6.075 1.00 44.81 286 ASP A N 1
ATOM 2348 C CA . ASP A 1 286 ? -27.515 20.438 7.045 1.00 44.81 286 ASP A CA 1
ATOM 2349 C C . ASP A 1 286 ? -26.013 20.221 7.320 1.00 44.81 286 ASP A C 1
ATOM 2351 O O . ASP A 1 286 ? -25.386 20.964 8.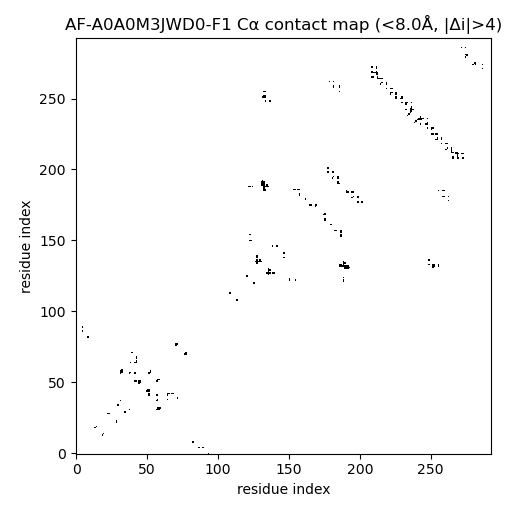076 1.00 44.81 286 ASP A O 1
ATOM 2355 N N . THR A 1 287 ? -25.392 19.208 6.706 1.00 47.28 287 THR A N 1
ATOM 2356 C CA . THR A 1 287 ? -23.987 18.840 6.995 1.00 47.28 287 THR A CA 1
ATOM 2357 C C . THR A 1 287 ? -22.942 19.726 6.316 1.00 47.28 287 THR A C 1
ATOM 2359 O O . THR A 1 287 ? -21.815 19.795 6.800 1.00 47.28 287 THR A O 1
ATOM 2362 N N . ALA A 1 288 ? -23.294 20.448 5.246 1.00 45.66 288 ALA A N 1
ATOM 2363 C CA . ALA A 1 288 ? -22.363 21.357 4.569 1.00 45.66 288 ALA A CA 1
ATOM 2364 C C . ALA A 1 288 ? -21.961 22.566 5.442 1.00 45.66 288 ALA A C 1
ATOM 2366 O O . ALA A 1 288 ? -20.896 23.142 5.246 1.00 45.66 288 ALA A O 1
ATOM 2367 N N . VAL A 1 289 ? -22.776 22.915 6.446 1.00 44.69 289 VAL A N 1
ATOM 2368 C CA . VAL A 1 289 ? -22.572 24.095 7.305 1.00 44.69 289 VAL A CA 1
ATOM 2369 C C . VAL A 1 289 ? -21.538 23.848 8.419 1.00 44.69 289 VAL A C 1
ATOM 2371 O O . VAL A 1 289 ? -20.990 24.800 8.968 1.00 44.69 289 VAL A O 1
ATOM 2374 N N . PHE A 1 290 ? -21.212 22.591 8.747 1.00 41.00 290 PHE A N 1
ATOM 2375 C CA . PHE A 1 290 ? -20.318 22.268 9.874 1.00 41.00 290 PHE A CA 1
ATOM 2376 C C . PHE A 1 290 ? -18.820 22.314 9.531 1.00 41.00 290 PHE A C 1
ATOM 2378 O O . PHE A 1 290 ? -17.992 22.328 10.428 1.00 41.00 290 PHE A O 1
ATOM 2385 N N . VAL A 1 291 ? -18.437 22.377 8.252 1.00 45.72 291 VAL A N 1
ATOM 2386 C CA . VAL A 1 291 ? -17.010 22.460 7.869 1.00 45.72 291 VAL A CA 1
ATOM 2387 C C . VAL A 1 291 ? -16.387 23.819 8.253 1.00 45.72 291 VAL A C 1
ATOM 2389 O O . VAL A 1 291 ? -15.168 23.951 8.269 1.00 45.72 291 VAL A O 1
ATOM 2392 N N . PHE A 1 292 ? -17.205 24.813 8.623 1.00 36.06 292 PHE A N 1
ATOM 2393 C CA . PHE A 1 292 ? -16.772 26.183 8.929 1.00 36.06 292 PHE A CA 1
ATOM 2394 C C . PHE A 1 292 ? -17.135 26.683 10.344 1.00 36.06 292 PHE A C 1
ATOM 2396 O O . PHE A 1 292 ? -17.111 27.891 10.580 1.00 36.06 292 PHE A O 1
ATOM 2403 N N . LYS A 1 293 ? -17.466 25.796 11.289 1.00 31.00 293 LYS A N 1
ATOM 2404 C CA . LYS A 1 293 ? -17.638 26.143 12.713 1.00 31.00 293 LYS A CA 1
ATOM 2405 C C . LYS A 1 293 ? -16.800 25.232 13.592 1.00 31.00 293 LYS A C 1
ATOM 2407 O O . LYS A 1 293 ? -16.278 25.754 14.598 1.00 31.00 293 LYS A O 1
#

Solvent-accessible surface area (backbone atoms only — not comparable to full-atom values): 16844 Å² total; per-residue (Å²): 109,72,73,57,53,57,47,51,53,49,49,54,53,49,39,58,77,76,39,38,84,65,53,76,70,37,68,91,81,44,49,76,75,71,31,66,68,47,50,51,53,36,38,50,33,48,72,74,73,42,70,44,64,82,52,98,68,47,67,70,63,75,66,56,44,68,70,43,56,88,43,63,93,36,62,69,57,48,51,51,52,52,52,50,51,54,50,52,53,50,50,53,50,48,51,52,50,50,53,51,46,68,74,46,72,87,65,88,70,57,75,68,53,47,53,50,48,50,54,47,44,57,68,64,53,81,73,62,62,89,64,59,31,64,44,26,64,54,61,69,73,45,55,79,88,54,44,66,61,52,47,52,52,55,60,48,49,58,59,65,54,48,56,61,48,50,68,75,32,63,90,41,62,72,60,40,52,47,48,48,48,49,54,47,43,58,64,31,64,80,28,54,77,65,56,50,52,56,49,59,70,52,47,73,81,47,55,85,38,56,83,59,44,81,54,59,67,62,38,52,52,50,49,56,50,32,68,57,46,47,64,50,38,44,41,32,26,74,73,66,63,80,39,58,68,66,61,36,48,51,41,31,51,52,44,47,49,35,51,51,50,52,51,49,38,52,53,51,12,50,53,51,53,50,53,35,71,77,71,44,93,70,67,92,77,67,64,78,66,60,83,80,115

Foldseek 3Di:
DVVVLVVVLVVLVVCVVPPCVPQLPDVVNADLARNLVLLLVQLVCVVVVHHSPPDPRHDYDPVVSVVCNVCNVPVVVVSVVVSVVSVVVVVVVVVVVVVVCVVVVPDDDDPVVVVVVVVCCQLVVPDLPDALALQNVVLVPDDPVCNVVVSCVLVVVLVVVLVVLCVLCVVPVLLSVLLNLLSCQHSGSHHHPVSVVVSVVVCVVCPVLVVQFDCVVVLVVLQVVLVVQLVVLVCCVPPVVNHDPVSNSVSSVSVSVSSVSVSVRSSRSVQVVVVCVVPPDDDPPPSVVPVVD

Nearest PDB structures (foldseek):
  7wld-assembly1_U  TM=5.726E-01  e=6.328E-12  Homo sapiens

Radius of gyration: 25.9 Å; Cα contacts (8 Å, |Δi|>4): 180; chains: 1; bounding box: 62×59×65 Å

InterPro domains:
  IPR009600 GPI transamidase subunit PIG-U [PF06728] (8-113)
  IPR009600 GPI transamidase subunit PIG-U [PF06728] (119-255)
  IPR009600 GPI transamidase subunit PIG-U [PTHR13121] (121-285)

Mean predicted aligned error: 16.04 Å